Protein AF-A2DC90-F1 (afdb_monomer_lite)

pLDDT: mean 83.54, std 12.48, range [41.59, 96.94]

Sequence (278 aa):
MSKDSFPSVLSRIDDIIEELVLVHEIDDGNYRILQSMTVRLRDSDMENLKRIQTCSDLKKAVTQVMAYSTVSDQILCNFQNLNKKFEKQLKNVYSDFRNPETFKEPALEMTINALIALEVQGFGQDVRKTLDLTKIRLLQYKLITLCDELHKKAFSIATYTNNLSDEPDYSQKKFDAISAELIKYKEEVRRLQDENKLLHEQLADQKSRNDILSRTLNQVQEEKLNLEKKYGTERTEYNIRIQQLLKVASSSADQDNEIALLREQVRTLETIIDNKKV

Organism: Trichomonas vaginalis (strain ATCC PRA-98 / G3) (NCBI:txid412133)

Foldseek 3Di:
DDPADLVRLLVLLLVLLVVCVVVVLADPVLSVVLVVLSVVLPPPPDDLVNNLVSLVVSLVSLVVSLVPGCLLVVLLVLVVVVCVVPVVLCVPQDRCSPDLVPCDLVSLVVVLVSLVVCVVVVCCVSRVVSNVSSVNSNSSSSSSVSSVVSSVNSVVVNVVVVVVPPDDPPDVVVVVVVVVVVVVVVVVVVVVVVVVVVVVVVVVVVVVVVVVVVVVVVVVVVVVVVVVVVVVVVVVVVVVVVVVVVVVVVVVVVVVVVVVVVVVVVVVVVVVVVVVVD

Secondary structure (DSSP, 8-state):
-----HHHHHHHHHHHHHHHHHTTSS-HHHHHHHHHHHHHHT-TT--HHHHHHHHHHHHHHHHHHHHT--HHHHHHHHHHHHHHHSHHHHTTS---TT-TTTS-HHHHHHHHHHHHHHIIIIIHHHHHHHHHHHHHHHHHHHHHHHHHHHHHHHHHHHHHHHHHHS-----HHHHHHHHHHHHHHHHHHHHHHHHHHHHHHHHHHHHHHHHHHHHHHHHHHHHHHHHHHHHHHHHHHHHHHHHHHHHHHHHHHHHHHHHHHHHHHHHHHHHHHHHT--

Radius of gyration: 41.6 Å; chains: 1; bounding box: 114×46×115 Å

Structure (mmCIF, N/CA/C/O backbone):
data_AF-A2DC90-F1
#
_entry.id   AF-A2DC90-F1
#
loop_
_atom_site.group_PDB
_atom_site.id
_atom_site.type_symbol
_atom_site.label_atom_id
_atom_site.label_alt_id
_atom_site.label_comp_id
_atom_site.label_asym_id
_atom_site.label_entity_id
_atom_site.label_seq_id
_atom_site.pdbx_PDB_ins_code
_atom_site.Cartn_x
_atom_site.Cartn_y
_atom_site.Cartn_z
_atom_site.occupancy
_atom_site.B_iso_or_equiv
_atom_site.auth_seq_id
_atom_site.auth_comp_id
_atom_site.auth_asym_id
_atom_site.auth_atom_id
_atom_site.pdbx_PDB_model_num
ATOM 1 N N . MET A 1 1 ? 16.708 6.157 -3.556 1.00 41.59 1 MET A N 1
ATOM 2 C CA . MET A 1 1 ? 16.725 5.164 -4.655 1.00 41.59 1 MET A CA 1
ATOM 3 C C . MET A 1 1 ? 16.704 3.776 -4.033 1.00 41.59 1 MET A C 1
ATOM 5 O O . MET A 1 1 ? 17.410 3.579 -3.052 1.00 41.59 1 MET A O 1
ATOM 9 N N . SER A 1 2 ? 15.866 2.864 -4.536 1.00 49.19 2 SER A N 1
ATOM 10 C CA . SER A 1 2 ? 15.810 1.462 -4.082 1.00 49.19 2 SER A CA 1
ATOM 11 C C . SER A 1 2 ? 17.185 0.791 -4.220 1.00 49.19 2 SER A C 1
ATOM 13 O O . SER A 1 2 ? 17.848 0.963 -5.249 1.00 49.19 2 SER A O 1
ATOM 15 N N . LYS A 1 3 ? 17.601 0.057 -3.176 1.00 62.72 3 LYS A N 1
ATOM 16 C CA . LYS A 1 3 ? 18.888 -0.659 -3.082 1.00 62.72 3 LYS A CA 1
ATOM 17 C C . LYS A 1 3 ? 18.947 -1.926 -3.945 1.00 62.72 3 LYS A C 1
ATOM 19 O O . LYS A 1 3 ? 20.025 -2.497 -4.083 1.00 62.72 3 LYS A O 1
ATOM 24 N N . ASP A 1 4 ? 17.829 -2.359 -4.519 1.00 78.38 4 ASP A N 1
ATOM 25 C CA . ASP A 1 4 ? 17.751 -3.651 -5.197 1.00 78.38 4 ASP A CA 1
ATOM 26 C C . ASP A 1 4 ? 18.469 -3.618 -6.554 1.00 78.38 4 ASP A C 1
ATOM 28 O O . ASP A 1 4 ? 18.396 -2.639 -7.301 1.00 78.38 4 ASP A O 1
ATOM 32 N N . SER A 1 5 ? 19.192 -4.682 -6.899 1.00 87.75 5 SER A N 1
ATOM 33 C CA . SER A 1 5 ? 19.840 -4.814 -8.208 1.00 87.75 5 SER A CA 1
ATOM 34 C C . SER A 1 5 ? 18.812 -5.104 -9.311 1.00 87.75 5 SER A C 1
ATOM 36 O O . SER A 1 5 ? 17.708 -5.568 -9.034 1.00 87.75 5 SER A O 1
ATOM 38 N N . PHE A 1 6 ? 19.163 -4.855 -10.579 1.00 90.06 6 PHE A N 1
ATOM 39 C CA . PHE A 1 6 ? 18.280 -5.168 -11.713 1.00 90.06 6 PHE A CA 1
ATOM 40 C C . PHE A 1 6 ? 17.825 -6.647 -11.724 1.00 90.06 6 PHE A C 1
ATOM 42 O O . PHE A 1 6 ? 16.619 -6.876 -11.809 1.00 90.06 6 PHE A O 1
ATOM 49 N N . PRO A 1 7 ? 18.717 -7.646 -11.533 1.00 91.25 7 PRO A N 1
ATOM 50 C CA . PRO A 1 7 ? 18.300 -9.046 -11.429 1.00 91.25 7 PRO A CA 1
ATOM 51 C C . PRO A 1 7 ? 17.401 -9.338 -10.221 1.00 91.25 7 PRO A C 1
ATOM 53 O O . PRO A 1 7 ? 16.502 -10.164 -10.324 1.00 91.25 7 PRO A O 1
ATOM 56 N N . SER A 1 8 ? 17.609 -8.651 -9.090 1.00 92.88 8 SER A N 1
ATOM 57 C CA . SER A 1 8 ? 16.773 -8.818 -7.892 1.00 92.88 8 SER A CA 1
ATOM 58 C C . SER A 1 8 ? 15.332 -8.365 -8.142 1.00 92.88 8 SER A C 1
ATOM 60 O O . SER A 1 8 ? 14.388 -9.096 -7.851 1.00 92.88 8 SER A O 1
ATOM 62 N N . VAL A 1 9 ? 15.153 -7.190 -8.759 1.00 94.00 9 VAL A N 1
ATOM 63 C CA . VAL A 1 9 ? 13.819 -6.690 -9.137 1.00 94.00 9 VAL A CA 1
ATOM 64 C C . VAL A 1 9 ? 13.140 -7.642 -10.120 1.00 94.00 9 VAL A C 1
ATOM 66 O O . VAL A 1 9 ? 11.956 -7.927 -9.968 1.00 94.00 9 VAL A O 1
ATOM 69 N N . LEU A 1 10 ? 13.887 -8.166 -11.095 1.00 94.56 10 LEU A N 1
ATOM 70 C CA . LEU A 1 10 ? 13.364 -9.118 -12.073 1.00 94.56 10 LEU A CA 1
ATOM 71 C C . LEU A 1 10 ? 12.928 -10.443 -11.428 1.00 94.56 10 LEU A C 1
ATOM 73 O O . LEU A 1 10 ? 11.853 -10.934 -11.745 1.00 94.56 10 LEU A O 1
ATOM 77 N N . SER A 1 11 ? 13.700 -10.973 -10.474 1.00 95.31 11 SER A N 1
ATOM 78 C CA . SER A 1 11 ? 13.314 -12.181 -9.729 1.00 95.31 11 SER A CA 1
ATOM 79 C C . SER A 1 11 ? 12.001 -11.985 -8.975 1.00 95.31 11 SER A C 1
ATOM 81 O O . SER A 1 11 ? 11.120 -12.828 -9.050 1.00 95.31 11 SER A O 1
ATOM 83 N N . ARG A 1 12 ? 11.830 -10.838 -8.308 1.00 96.44 12 ARG A N 1
ATOM 84 C CA . ARG A 1 12 ? 10.589 -10.524 -7.584 1.00 96.44 12 ARG A CA 1
ATOM 85 C C . ARG A 1 12 ? 9.383 -10.392 -8.517 1.00 96.44 12 ARG A C 1
ATOM 87 O O . ARG A 1 12 ? 8.261 -10.665 -8.106 1.00 96.44 12 ARG A O 1
ATOM 94 N N . ILE A 1 13 ? 9.602 -9.929 -9.749 1.00 96.81 13 ILE A N 1
ATOM 95 C CA . ILE A 1 13 ? 8.565 -9.900 -10.787 1.00 96.81 13 ILE A CA 1
ATOM 96 C C . ILE A 1 13 ? 8.155 -11.328 -11.150 1.00 96.81 13 ILE A C 1
ATOM 98 O O . ILE A 1 13 ? 6.959 -11.604 -11.190 1.00 96.81 13 ILE A O 1
ATOM 102 N N . ASP A 1 14 ? 9.123 -12.221 -11.370 1.00 96.12 14 ASP A N 1
ATOM 103 C CA . ASP A 1 14 ? 8.851 -13.629 -11.677 1.00 96.12 14 ASP A CA 1
ATOM 104 C C . ASP A 1 14 ? 8.071 -14.309 -10.539 1.00 96.12 14 ASP A C 1
ATOM 106 O O . ASP A 1 14 ? 7.029 -14.906 -10.805 1.00 96.12 14 ASP A O 1
ATOM 110 N N . ASP A 1 15 ? 8.490 -14.115 -9.283 1.00 96.94 15 ASP A N 1
ATOM 111 C CA . ASP A 1 15 ? 7.815 -14.677 -8.103 1.00 96.94 15 ASP A CA 1
ATOM 112 C C . ASP A 1 15 ? 6.336 -14.247 -8.028 1.00 96.94 15 ASP A C 1
ATOM 114 O O . ASP A 1 15 ? 5.444 -15.061 -7.793 1.00 96.94 15 ASP A O 1
ATOM 118 N N . ILE A 1 16 ? 6.049 -12.961 -8.269 1.00 96.50 16 ILE A N 1
ATOM 119 C CA . ILE A 1 16 ? 4.673 -12.440 -8.225 1.00 96.50 16 ILE A CA 1
ATOM 120 C C . ILE A 1 16 ? 3.844 -12.947 -9.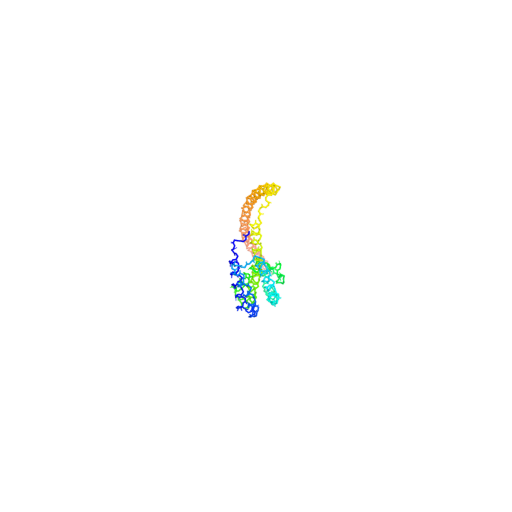409 1.00 96.50 16 ILE A C 1
ATOM 122 O O . ILE A 1 16 ? 2.652 -13.214 -9.251 1.00 96.50 16 ILE A O 1
ATOM 126 N N . ILE A 1 17 ? 4.440 -13.073 -10.598 1.00 96.31 17 ILE A N 1
ATOM 127 C CA . ILE A 1 17 ? 3.754 -13.652 -11.759 1.00 96.31 17 ILE A CA 1
ATOM 128 C C . ILE A 1 17 ? 3.347 -15.096 -11.449 1.00 96.31 17 ILE A C 1
ATOM 130 O O . ILE A 1 17 ? 2.203 -15.463 -11.708 1.00 96.31 17 ILE A O 1
ATOM 134 N N . GLU A 1 18 ? 4.247 -15.897 -10.877 1.00 95.44 18 GLU A N 1
ATOM 135 C CA . GLU A 1 18 ? 3.951 -17.276 -10.477 1.00 95.44 18 GLU A CA 1
ATOM 136 C C . GLU A 1 18 ? 2.838 -17.337 -9.425 1.00 95.44 18 GLU A C 1
ATOM 138 O O . GLU A 1 18 ? 1.898 -18.120 -9.565 1.00 95.44 18 GLU A O 1
ATOM 143 N N . GLU A 1 19 ? 2.878 -16.461 -8.419 1.00 95.88 19 GLU A N 1
ATOM 144 C CA . GLU A 1 19 ? 1.830 -16.387 -7.399 1.00 95.88 19 GLU A CA 1
ATOM 145 C C . GLU A 1 19 ? 0.460 -16.038 -8.005 1.00 95.88 19 GLU A C 1
ATOM 147 O O . GLU A 1 19 ? -0.547 -16.660 -7.665 1.00 95.88 19 GLU A O 1
ATOM 152 N N . LEU A 1 20 ? 0.413 -15.103 -8.959 1.00 94.06 20 LEU A N 1
ATOM 153 C CA . LEU A 1 20 ? -0.817 -14.715 -9.657 1.00 94.06 20 LEU A CA 1
ATOM 154 C C . LEU A 1 20 ? -1.374 -15.819 -10.574 1.00 94.06 20 LEU A C 1
ATOM 156 O O . LEU A 1 20 ? -2.590 -15.903 -10.755 1.00 94.06 20 LEU A O 1
ATOM 160 N N . VAL A 1 21 ? -0.522 -16.693 -11.117 1.00 94.38 21 VAL A N 1
ATOM 161 C CA . VAL A 1 21 ? -0.962 -17.899 -11.843 1.00 94.38 21 VAL A CA 1
ATOM 162 C C . VAL A 1 21 ? -1.598 -18.907 -10.887 1.00 94.38 21 VAL A C 1
ATOM 164 O O . VAL A 1 21 ? -2.658 -19.456 -11.191 1.00 94.38 21 VAL A O 1
ATOM 167 N N . LEU A 1 22 ? -0.999 -19.121 -9.710 1.00 93.56 22 LEU A N 1
ATOM 168 C CA . LEU A 1 22 ? -1.518 -20.058 -8.704 1.00 93.56 22 LEU A CA 1
ATOM 169 C C . LEU A 1 22 ? -2.913 -19.674 -8.199 1.00 93.56 22 LEU A C 1
ATOM 171 O O . LEU A 1 22 ? -3.709 -20.554 -7.876 1.00 93.56 22 LEU A O 1
ATOM 175 N N . VAL A 1 23 ? -3.225 -18.377 -8.152 1.00 92.62 23 VAL A N 1
ATOM 176 C CA . VAL A 1 23 ? -4.561 -17.874 -7.788 1.00 92.62 23 VAL A CA 1
ATOM 177 C C . VAL A 1 23 ? -5.491 -17.664 -8.990 1.00 92.62 23 VAL A C 1
ATOM 179 O O . VAL A 1 23 ? -6.564 -17.090 -8.829 1.00 92.62 23 VAL A O 1
ATOM 182 N N . HIS A 1 24 ? -5.108 -18.143 -10.180 1.00 89.94 24 HIS A N 1
ATOM 183 C CA . HIS A 1 24 ? -5.885 -18.065 -11.425 1.00 89.94 24 HIS A CA 1
ATOM 184 C C . HIS A 1 24 ? -6.218 -16.642 -11.907 1.00 89.94 24 HIS A C 1
ATOM 186 O O . HIS A 1 24 ? -7.200 -16.438 -12.619 1.00 89.94 24 HIS A O 1
ATOM 192 N N . GLU A 1 25 ? -5.389 -15.658 -11.561 1.00 91.94 25 GLU A N 1
ATOM 193 C CA . GLU A 1 25 ? -5.532 -14.278 -12.047 1.00 91.94 25 GLU A CA 1
ATOM 194 C C . GLU A 1 25 ? -4.779 -14.021 -13.351 1.00 91.94 25 GLU A C 1
ATOM 196 O O . GLU A 1 25 ? -5.056 -13.052 -14.056 1.00 91.94 25 GLU A O 1
ATOM 201 N N . ILE A 1 26 ? -3.824 -14.888 -13.680 1.00 91.81 26 ILE A N 1
ATOM 202 C CA . ILE A 1 26 ? -3.117 -14.891 -14.956 1.00 91.81 26 ILE A CA 1
ATOM 203 C C . ILE A 1 26 ? -3.360 -16.249 -15.610 1.00 91.81 26 ILE A C 1
ATOM 205 O O . ILE A 1 26 ? -3.056 -17.287 -15.025 1.00 91.81 26 ILE A O 1
ATOM 209 N N . ASP A 1 27 ? -3.906 -16.238 -16.825 1.00 92.44 27 ASP A N 1
ATOM 210 C CA . ASP A 1 27 ? -4.037 -17.449 -17.634 1.00 92.44 27 ASP A CA 1
ATOM 211 C C . ASP A 1 27 ? -2.693 -17.890 -18.241 1.00 92.44 27 ASP A C 1
ATOM 213 O O . ASP A 1 27 ? -1.743 -17.113 -18.359 1.00 92.44 27 ASP A O 1
ATOM 217 N N . ASP A 1 28 ? -2.629 -19.145 -18.688 1.00 92.62 28 ASP A N 1
ATOM 218 C CA . ASP A 1 28 ? -1.424 -19.741 -19.274 1.00 92.62 28 ASP A CA 1
ATOM 219 C C . ASP A 1 28 ? -0.867 -18.962 -20.477 1.00 92.62 28 ASP A C 1
ATOM 221 O O . ASP A 1 28 ? 0.344 -18.961 -20.715 1.00 92.62 28 ASP A O 1
ATOM 225 N N . GLY A 1 29 ? -1.732 -18.322 -21.268 1.00 92.44 29 GLY A N 1
ATOM 226 C CA . GLY A 1 29 ? -1.324 -17.549 -22.437 1.00 92.44 29 GLY A CA 1
ATOM 227 C C . GLY A 1 29 ? -0.576 -16.285 -22.026 1.00 92.44 29 GLY A C 1
ATOM 228 O O . GLY A 1 29 ? 0.549 -16.047 -22.472 1.00 92.44 29 GLY A O 1
ATOM 229 N N . ASN A 1 30 ? -1.175 -15.519 -21.119 1.00 93.75 30 ASN A N 1
ATOM 230 C CA . ASN A 1 30 ? -0.592 -14.319 -20.537 1.00 93.75 30 ASN A CA 1
ATOM 231 C C . ASN A 1 30 ? 0.676 -14.642 -19.737 1.00 93.75 30 ASN A C 1
ATOM 233 O O . ASN A 1 30 ? 1.684 -13.953 -19.894 1.00 93.75 30 ASN A O 1
ATOM 237 N N . TYR A 1 31 ? 0.685 -15.738 -18.973 1.00 95.38 31 TYR A N 1
ATOM 238 C CA . TYR A 1 31 ? 1.872 -16.210 -18.261 1.00 95.38 31 TYR A CA 1
ATOM 239 C C . TYR A 1 31 ? 3.055 -16.445 -19.207 1.00 95.38 31 TYR A C 1
ATOM 241 O O . TYR A 1 31 ? 4.140 -15.911 -18.981 1.00 95.38 31 TYR A O 1
ATOM 249 N N . ARG A 1 32 ? 2.848 -17.178 -20.312 1.00 94.19 32 ARG A N 1
ATOM 250 C CA . ARG A 1 32 ? 3.908 -17.453 -21.302 1.00 94.19 32 ARG A CA 1
ATOM 251 C C . ARG A 1 32 ? 4.470 -16.180 -21.927 1.00 94.19 32 ARG A C 1
ATOM 253 O O . ARG A 1 32 ? 5.678 -16.096 -22.153 1.00 94.19 32 ARG A O 1
ATOM 260 N N . ILE A 1 33 ? 3.615 -15.196 -22.210 1.00 94.56 33 ILE A N 1
ATOM 261 C CA . ILE A 1 33 ? 4.038 -13.905 -22.769 1.00 94.56 33 ILE A CA 1
ATOM 262 C C . ILE A 1 33 ? 4.924 -13.159 -21.766 1.00 94.56 33 ILE A C 1
ATOM 264 O O . ILE A 1 33 ? 6.019 -12.722 -22.131 1.00 94.56 33 ILE A O 1
ATOM 268 N N . LEU A 1 34 ? 4.478 -13.049 -20.512 1.00 95.69 34 LEU A N 1
ATOM 269 C CA . LEU A 1 34 ? 5.218 -12.354 -19.460 1.00 95.69 34 LEU A CA 1
ATOM 270 C C . LEU A 1 34 ? 6.552 -13.052 -19.160 1.00 95.69 34 LEU A C 1
ATOM 272 O O . LEU A 1 34 ? 7.591 -12.395 -19.176 1.00 95.69 34 LEU A O 1
ATOM 276 N N . GLN A 1 35 ? 6.554 -14.380 -19.022 1.00 94.94 35 GL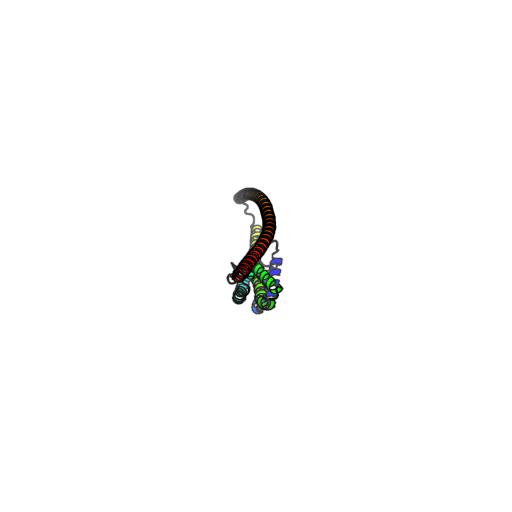N A N 1
ATOM 277 C CA . GLN A 1 35 ? 7.772 -15.179 -18.836 1.00 94.94 35 GLN A CA 1
ATOM 278 C C . GLN A 1 35 ? 8.757 -15.039 -19.999 1.00 94.94 35 GLN A C 1
ATOM 280 O O . GLN A 1 35 ? 9.956 -14.871 -19.803 1.00 94.94 35 GLN A O 1
ATOM 285 N N . SER A 1 36 ? 8.278 -15.035 -21.246 1.00 94.25 36 SER A N 1
ATOM 286 C CA . SER A 1 36 ? 9.153 -14.808 -22.403 1.00 94.25 36 SER A CA 1
ATOM 287 C C . SER A 1 36 ? 9.842 -13.438 -22.351 1.00 94.25 36 SER A C 1
ATOM 289 O O . SER A 1 36 ? 10.978 -13.285 -22.810 1.00 94.25 36 SER A O 1
ATOM 291 N N . MET A 1 37 ? 9.172 -12.414 -21.819 1.00 95.31 37 MET A N 1
ATOM 292 C CA . MET A 1 37 ? 9.769 -11.091 -21.624 1.00 95.31 37 MET A CA 1
ATOM 293 C C . MET A 1 37 ? 10.775 -11.087 -20.468 1.00 95.31 37 MET A C 1
ATOM 295 O O . MET A 1 37 ? 11.868 -10.548 -20.641 1.00 95.31 37 MET A O 1
ATOM 299 N N . THR A 1 38 ? 10.462 -11.709 -19.328 1.00 95.44 38 THR A N 1
ATOM 300 C CA . THR A 1 38 ? 11.379 -11.746 -18.178 1.00 95.44 38 THR A CA 1
ATOM 301 C C . THR A 1 38 ? 12.625 -12.581 -18.464 1.00 95.44 38 THR A C 1
ATOM 303 O O . THR A 1 38 ? 13.731 -12.126 -18.178 1.00 95.44 38 THR A O 1
ATOM 306 N N . VAL A 1 39 ? 12.496 -13.721 -19.151 1.00 93.69 39 VAL A N 1
ATOM 307 C CA . VAL A 1 39 ? 13.635 -14.531 -19.621 1.00 93.69 39 VAL A CA 1
ATOM 308 C C . VAL A 1 39 ? 14.545 -13.730 -20.549 1.00 93.69 39 VAL A C 1
ATOM 310 O O . VAL A 1 39 ? 15.760 -13.737 -20.368 1.00 93.69 39 VAL A O 1
ATOM 313 N N . ARG A 1 40 ? 13.980 -12.983 -21.507 1.00 92.38 40 ARG A N 1
ATOM 314 C CA . ARG A 1 40 ? 14.766 -12.105 -22.388 1.00 92.38 40 ARG A CA 1
ATOM 315 C C . ARG A 1 40 ? 15.540 -11.050 -21.599 1.00 92.38 40 ARG A C 1
ATOM 317 O O . ARG A 1 40 ? 16.694 -10.792 -21.906 1.00 92.38 40 ARG A O 1
ATOM 324 N N . LEU A 1 41 ? 14.944 -10.473 -20.558 1.00 93.69 41 LEU A N 1
ATOM 325 C CA . LEU A 1 41 ? 15.602 -9.469 -19.711 1.00 93.69 41 LEU A CA 1
ATOM 326 C C . LEU A 1 41 ? 16.738 -10.028 -18.838 1.00 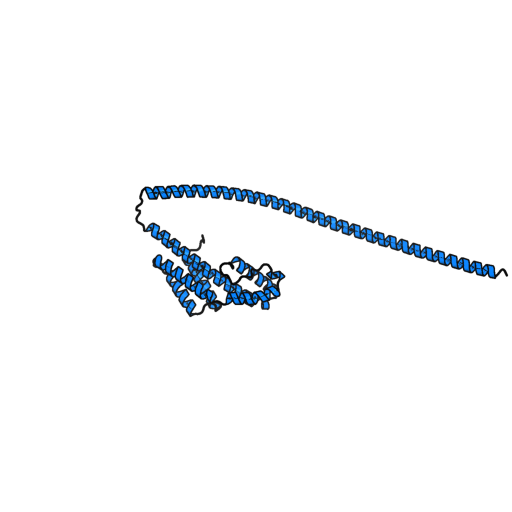93.69 41 LEU A C 1
ATOM 328 O O . LEU A 1 41 ? 17.521 -9.238 -18.305 1.00 93.69 41 LEU A O 1
ATOM 332 N N . ARG A 1 42 ? 16.846 -11.356 -18.690 1.00 92.06 42 ARG A N 1
ATOM 333 C CA . ARG A 1 42 ? 17.971 -12.015 -18.004 1.00 92.06 42 ARG A CA 1
ATOM 334 C C . ARG A 1 42 ? 19.215 -12.143 -18.880 1.00 92.06 42 ARG A C 1
ATOM 336 O O . ARG A 1 42 ? 20.283 -12.421 -18.343 1.00 92.06 42 ARG A O 1
ATOM 343 N N . ASP A 1 43 ? 19.089 -11.939 -20.189 1.00 89.38 43 ASP A N 1
ATOM 344 C CA . ASP A 1 43 ? 20.222 -11.963 -21.107 1.00 89.38 43 ASP A CA 1
ATOM 345 C C . ASP A 1 43 ? 21.203 -10.827 -20.770 1.00 89.38 43 ASP A C 1
ATOM 347 O O . ASP A 1 43 ? 20.882 -9.635 -20.870 1.00 89.38 43 ASP A O 1
ATOM 351 N N . SER A 1 44 ? 22.406 -11.202 -20.326 1.00 77.50 44 SER A N 1
ATOM 352 C CA . SER A 1 44 ? 23.459 -10.256 -19.960 1.00 77.50 44 SER A CA 1
ATOM 353 C C . SER A 1 44 ? 23.932 -9.437 -21.153 1.00 77.50 44 SER A C 1
ATOM 355 O O . SER A 1 44 ? 24.274 -8.267 -20.969 1.00 77.50 44 SER A O 1
ATOM 357 N N . ASP A 1 45 ? 23.871 -10.015 -22.352 1.00 82.56 45 ASP A N 1
ATOM 358 C CA . ASP A 1 45 ? 24.456 -9.469 -23.577 1.00 82.56 45 ASP A CA 1
ATOM 359 C C . ASP A 1 45 ? 23.453 -8.596 -24.346 1.00 82.56 45 ASP A C 1
ATOM 361 O O . ASP A 1 45 ? 23.763 -8.010 -25.386 1.00 82.56 45 ASP A O 1
ATOM 365 N N . MET A 1 46 ? 22.238 -8.450 -23.811 1.00 85.19 46 MET A N 1
ATOM 366 C CA . MET A 1 46 ? 21.212 -7.599 -24.38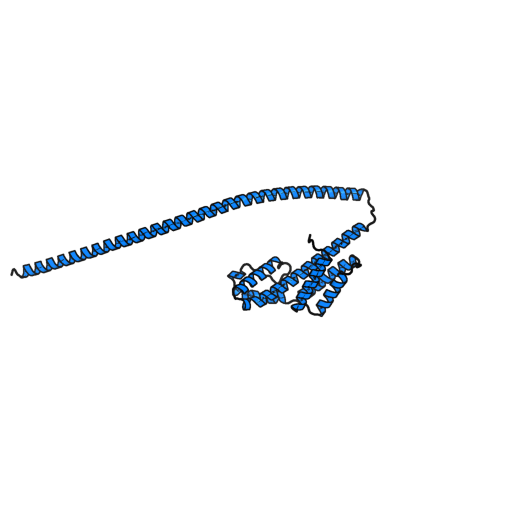9 1.00 85.19 46 MET A CA 1
ATOM 367 C C . MET A 1 46 ? 21.637 -6.127 -24.386 1.00 85.19 46 MET A C 1
ATOM 369 O O . MET A 1 46 ? 21.803 -5.513 -23.324 1.00 85.19 46 MET A O 1
ATOM 373 N N . GLU A 1 47 ? 21.693 -5.547 -25.591 1.00 85.31 47 GLU A N 1
ATOM 374 C CA . GLU A 1 47 ? 21.897 -4.115 -25.828 1.00 85.31 47 GLU A CA 1
ATOM 375 C C . GLU A 1 47 ? 20.949 -3.250 -24.986 1.00 85.31 47 GLU A C 1
ATOM 377 O O . GLU A 1 47 ? 19.752 -3.525 -24.866 1.00 85.31 47 GLU A O 1
ATOM 382 N N . ASN A 1 48 ? 21.459 -2.132 -24.469 1.00 84.94 48 ASN A N 1
ATOM 383 C CA . ASN A 1 48 ? 20.718 -1.259 -23.557 1.00 84.94 48 ASN A CA 1
ATOM 384 C C . ASN A 1 48 ? 19.396 -0.728 -24.134 1.00 84.94 48 ASN A C 1
ATOM 386 O O . ASN A 1 48 ? 18.393 -0.696 -23.421 1.00 84.94 48 ASN A O 1
ATOM 390 N N . LEU A 1 49 ? 19.357 -0.364 -25.422 1.00 81.88 49 LEU A N 1
ATOM 391 C CA . LEU A 1 49 ? 18.120 0.081 -26.080 1.00 81.88 49 LEU A CA 1
ATOM 392 C C . LEU A 1 49 ? 17.079 -1.044 -26.154 1.00 81.88 49 LEU A C 1
ATOM 394 O O . LEU A 1 49 ? 15.913 -0.826 -25.826 1.00 81.88 49 LEU A O 1
ATOM 398 N N . LYS A 1 50 ? 17.503 -2.264 -26.511 1.00 86.94 50 LYS A N 1
ATOM 399 C CA . LYS A 1 50 ? 16.632 -3.451 -26.522 1.00 86.94 50 LYS A CA 1
ATOM 400 C C . LYS A 1 50 ? 16.147 -3.799 -25.114 1.00 86.94 50 LYS A C 1
ATOM 402 O O . LYS A 1 50 ? 14.985 -4.169 -24.949 1.00 86.94 50 LYS A O 1
ATOM 407 N N . ARG A 1 51 ? 16.990 -3.615 -24.094 1.00 90.94 51 ARG A N 1
ATOM 408 C CA . ARG A 1 51 ? 16.639 -3.819 -22.681 1.00 90.94 51 ARG A CA 1
ATOM 409 C C . ARG A 1 51 ? 15.575 -2.839 -22.207 1.00 90.94 51 ARG A C 1
ATOM 411 O O . ARG A 1 51 ? 14.570 -3.265 -21.646 1.00 90.94 51 ARG A O 1
ATOM 418 N N . ILE A 1 52 ? 15.753 -1.544 -22.475 1.00 89.75 52 ILE A N 1
ATOM 419 C CA . ILE A 1 52 ? 14.753 -0.513 -22.157 1.00 89.75 52 ILE A CA 1
ATOM 420 C C . ILE A 1 52 ? 13.423 -0.830 -22.841 1.00 89.75 52 ILE A C 1
ATOM 422 O O . ILE A 1 52 ? 12.381 -0.824 -22.185 1.00 89.75 52 ILE A O 1
ATOM 426 N N . GLN A 1 53 ? 13.466 -1.148 -24.137 1.00 90.69 53 GLN A N 1
ATOM 427 C CA . GLN A 1 53 ? 12.273 -1.485 -24.905 1.00 90.69 53 GLN A CA 1
ATOM 428 C C . GLN A 1 53 ? 11.559 -2.709 -24.317 1.00 90.69 53 GLN A C 1
ATOM 430 O O . GLN A 1 53 ? 10.360 -2.649 -24.061 1.00 90.69 53 GLN A O 1
ATOM 435 N N . THR A 1 54 ? 12.297 -3.775 -23.999 1.00 93.88 54 THR A N 1
ATOM 436 C CA . THR A 1 54 ? 11.727 -4.998 -23.414 1.00 93.88 54 THR A CA 1
ATOM 437 C C . THR A 1 54 ? 11.132 -4.742 -22.023 1.00 93.88 54 THR A C 1
ATOM 439 O O . THR A 1 54 ? 10.057 -5.253 -21.723 1.00 93.88 54 THR A O 1
ATOM 442 N N . CYS A 1 55 ? 11.751 -3.895 -21.189 1.00 94.25 55 CYS A N 1
ATOM 443 C CA . CYS A 1 55 ? 11.158 -3.461 -19.916 1.00 94.25 55 CYS A CA 1
ATOM 444 C C . CYS A 1 55 ? 9.863 -2.656 -20.120 1.00 94.25 55 CYS A C 1
ATOM 446 O O . CYS A 1 55 ? 8.907 -2.820 -19.362 1.00 94.25 55 CYS A O 1
ATOM 448 N N . SER A 1 56 ? 9.826 -1.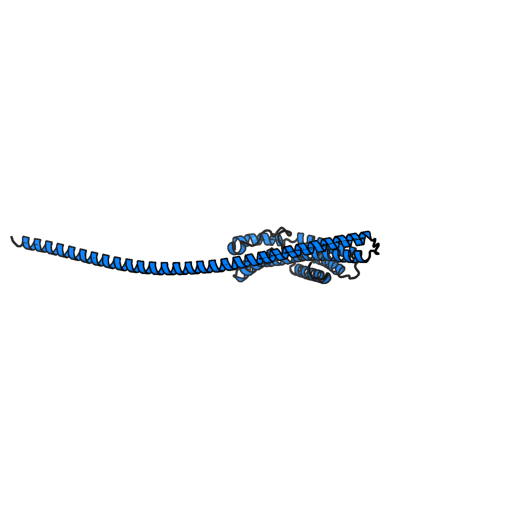781 -21.129 1.00 93.69 56 SER A N 1
ATOM 449 C CA . SER A 1 56 ? 8.637 -0.991 -21.477 1.00 93.69 56 SER A CA 1
ATOM 450 C C . SER A 1 56 ? 7.490 -1.885 -21.951 1.00 93.69 56 SER A C 1
ATOM 452 O O . SER A 1 56 ? 6.349 -1.718 -21.517 1.00 93.69 56 SER A O 1
ATOM 454 N N . ASP A 1 57 ? 7.795 -2.874 -22.789 1.00 94.19 57 ASP A N 1
ATOM 455 C CA . ASP A 1 57 ? 6.814 -3.829 -23.298 1.00 94.19 57 ASP A CA 1
ATOM 456 C C . ASP A 1 57 ? 6.307 -4.763 -22.195 1.00 94.19 57 ASP A C 1
ATOM 458 O O . ASP A 1 57 ? 5.098 -4.974 -22.101 1.00 94.19 57 ASP A O 1
ATOM 462 N N . LEU A 1 58 ? 7.185 -5.223 -21.294 1.00 96.62 58 LEU A N 1
ATOM 463 C CA . LEU A 1 58 ? 6.789 -5.969 -20.095 1.00 96.62 58 LEU A CA 1
ATOM 464 C C . LEU A 1 58 ? 5.826 -5.157 -19.229 1.00 96.62 58 LEU A C 1
ATOM 466 O O . LEU A 1 58 ? 4.766 -5.655 -18.856 1.00 96.62 58 LEU A O 1
ATOM 470 N N . LYS A 1 59 ? 6.151 -3.888 -18.954 1.00 94.38 59 LYS A N 1
ATOM 471 C CA . LYS A 1 59 ? 5.268 -2.995 -18.197 1.00 94.38 59 LYS A CA 1
ATOM 472 C C . LYS A 1 59 ? 3.894 -2.877 -18.863 1.00 94.38 59 LYS A C 1
ATOM 474 O O . LYS A 1 59 ? 2.880 -2.990 -18.182 1.00 94.38 59 LYS A O 1
ATOM 479 N N . LYS A 1 60 ? 3.840 -2.651 -20.180 1.00 93.50 60 LYS A N 1
ATOM 480 C CA . LYS A 1 60 ? 2.569 -2.537 -20.919 1.00 93.50 60 LYS A CA 1
ATOM 481 C C . LYS A 1 60 ? 1.763 -3.832 -20.867 1.00 93.50 60 LYS A C 1
ATOM 483 O O . LYS A 1 60 ? 0.563 -3.769 -20.615 1.00 93.50 60 LYS A O 1
ATOM 488 N N . ALA A 1 61 ? 2.418 -4.974 -21.072 1.00 94.19 61 ALA A N 1
ATOM 489 C CA . ALA A 1 61 ? 1.784 -6.284 -21.012 1.00 94.19 61 ALA A CA 1
ATOM 490 C C . ALA A 1 61 ? 1.186 -6.540 -19.624 1.00 94.19 61 ALA A C 1
ATOM 492 O O . ALA A 1 61 ? 0.005 -6.854 -19.523 1.00 94.19 61 ALA A O 1
ATOM 493 N N . VAL A 1 62 ? 1.951 -6.301 -18.552 1.00 94.31 62 VAL A N 1
ATOM 494 C CA . VAL A 1 62 ? 1.454 -6.391 -17.171 1.00 94.31 62 VAL A CA 1
ATOM 495 C C . VAL A 1 62 ? 0.248 -5.480 -16.965 1.00 94.31 62 VAL A C 1
ATOM 497 O O . VAL A 1 62 ? -0.795 -5.952 -16.525 1.00 94.31 62 VAL A O 1
ATOM 500 N N . THR A 1 63 ? 0.340 -4.195 -17.319 1.00 89.75 63 THR A N 1
ATOM 501 C CA . THR A 1 63 ? -0.782 -3.258 -17.157 1.00 89.75 63 THR A CA 1
ATOM 502 C C . THR A 1 63 ? -2.033 -3.736 -17.892 1.00 89.75 63 THR A C 1
ATOM 504 O O . THR A 1 63 ? -3.131 -3.633 -17.352 1.00 89.75 63 THR A O 1
ATOM 507 N N . GLN A 1 64 ? -1.880 -4.285 -19.097 1.00 89.94 64 GLN A N 1
ATOM 508 C CA . GLN A 1 64 ? -2.993 -4.813 -19.876 1.00 89.94 64 GLN A CA 1
ATOM 509 C C . GLN A 1 64 ? -3.616 -6.052 -19.222 1.00 89.94 64 GLN A C 1
ATOM 511 O O . GLN A 1 64 ? -4.833 -6.093 -19.071 1.00 89.94 64 GLN A O 1
ATOM 516 N N . VAL A 1 65 ? -2.809 -7.029 -18.791 1.00 89.94 65 VAL A N 1
ATOM 517 C CA . VAL A 1 65 ? -3.303 -8.232 -18.095 1.00 89.94 65 VAL A CA 1
ATOM 518 C C . VAL A 1 65 ? -4.053 -7.835 -16.820 1.00 89.94 65 VAL A C 1
ATOM 520 O O . VAL A 1 65 ? -5.168 -8.291 -16.587 1.00 89.94 65 VAL A O 1
ATOM 523 N N . MET A 1 66 ? -3.496 -6.907 -16.036 1.00 88.19 66 MET A N 1
ATOM 524 C CA . MET A 1 66 ? -4.128 -6.427 -14.804 1.00 88.19 66 MET A CA 1
ATOM 525 C C . MET A 1 66 ? -5.412 -5.622 -15.061 1.00 88.19 66 MET A C 1
ATOM 527 O O . MET A 1 66 ? -6.310 -5.637 -14.222 1.00 88.19 66 MET A O 1
ATOM 531 N N . ALA A 1 67 ? -5.531 -4.932 -16.201 1.00 83.62 67 ALA A N 1
ATOM 532 C CA . ALA A 1 67 ? -6.727 -4.162 -16.553 1.00 83.62 67 ALA A CA 1
ATOM 533 C C . ALA A 1 67 ? -7.960 -5.041 -16.823 1.00 83.62 67 ALA A C 1
ATOM 535 O O . ALA A 1 67 ? -9.083 -4.566 -16.664 1.00 83.62 67 ALA A O 1
ATOM 536 N N . TYR A 1 68 ? -7.766 -6.309 -17.201 1.00 84.81 68 TYR A N 1
ATOM 537 C CA . TYR A 1 68 ? -8.859 -7.270 -17.386 1.00 84.81 68 TYR A CA 1
ATOM 538 C C . TYR A 1 68 ? -9.256 -8.007 -16.099 1.00 84.81 68 TYR A C 1
ATOM 540 O O . TYR A 1 68 ? -10.249 -8.736 -16.100 1.00 84.81 68 TYR A O 1
ATOM 548 N N . SER A 1 69 ? -8.523 -7.825 -14.995 1.00 86.75 69 SER A N 1
ATOM 549 C CA . SER A 1 69 ? -8.871 -8.459 -13.724 1.00 86.75 69 SER A CA 1
ATOM 550 C C . SER A 1 69 ? -10.137 -7.840 -13.127 1.00 86.75 69 SER A C 1
ATOM 552 O O . SER A 1 69 ? -10.275 -6.622 -13.004 1.00 86.75 69 SER A O 1
ATOM 554 N N . THR A 1 70 ? -11.054 -8.700 -12.683 1.00 87.44 70 THR A N 1
ATOM 555 C CA . THR A 1 70 ? -12.296 -8.290 -12.006 1.00 87.44 70 THR A CA 1
ATOM 556 C C . THR A 1 70 ? -12.123 -8.124 -10.493 1.00 87.44 70 THR A C 1
ATOM 558 O O . THR A 1 70 ? -13.075 -7.750 -9.805 1.00 87.44 70 THR A O 1
ATOM 561 N N . VAL A 1 71 ? -10.924 -8.377 -9.951 1.00 89.00 71 VAL A N 1
ATOM 562 C CA . VAL A 1 71 ? -10.634 -8.373 -8.505 1.00 89.00 71 VAL A CA 1
ATOM 563 C C . VAL A 1 71 ? -11.081 -7.077 -7.839 1.00 89.00 71 VAL A C 1
ATOM 565 O O . VAL A 1 71 ? -11.793 -7.123 -6.839 1.00 89.00 71 VAL A O 1
ATOM 568 N N . SER A 1 72 ? -10.736 -5.921 -8.408 1.00 85.38 72 SER A N 1
ATOM 569 C CA . SER A 1 72 ? -11.100 -4.611 -7.849 1.00 85.38 72 SER A CA 1
ATOM 570 C C . SER A 1 72 ? -12.618 -4.429 -7.717 1.00 85.38 72 SER A C 1
ATOM 572 O O . SER A 1 72 ? -13.101 -3.931 -6.698 1.00 85.38 72 SER A O 1
ATOM 574 N N . ASP A 1 73 ? -13.384 -4.874 -8.716 1.00 85.25 73 ASP A N 1
ATOM 575 C CA . ASP A 1 73 ? -14.847 -4.803 -8.699 1.00 85.25 73 ASP A CA 1
ATOM 576 C C . ASP A 1 73 ? -15.460 -5.791 -7.703 1.00 85.25 73 ASP A C 1
ATOM 578 O O . ASP A 1 73 ? -16.403 -5.449 -6.982 1.00 85.25 73 ASP A O 1
ATOM 582 N N . GLN A 1 74 ? -14.898 -6.998 -7.607 1.00 88.81 74 GLN A N 1
ATOM 583 C CA . GLN A 1 74 ? -15.324 -7.992 -6.625 1.00 88.81 74 GLN A CA 1
ATOM 584 C C . GLN A 1 74 ? -15.053 -7.525 -5.190 1.00 88.81 74 GLN A C 1
ATOM 586 O O . GLN A 1 74 ? -15.909 -7.708 -4.320 1.00 88.81 74 GLN A O 1
ATOM 591 N N . ILE A 1 75 ? -13.902 -6.888 -4.937 1.00 87.62 75 ILE A N 1
ATOM 592 C CA . ILE A 1 75 ? -13.591 -6.285 -3.636 1.00 87.62 75 ILE A CA 1
ATOM 593 C C . ILE A 1 75 ? -14.630 -5.221 -3.310 1.00 87.62 75 ILE A C 1
ATOM 595 O O . ILE A 1 75 ? -15.231 -5.300 -2.247 1.00 87.62 75 ILE A O 1
ATOM 599 N N . LEU A 1 76 ? -14.902 -4.276 -4.216 1.00 84.88 76 LEU A N 1
ATOM 600 C CA . LEU A 1 76 ? -15.891 -3.217 -3.979 1.00 84.88 76 LEU A CA 1
ATOM 601 C C . LEU A 1 76 ? -17.260 -3.768 -3.600 1.00 84.88 76 LEU A C 1
ATOM 603 O O . LEU A 1 76 ? -17.853 -3.321 -2.618 1.00 84.88 76 LEU A O 1
ATOM 607 N N . CYS A 1 77 ? -17.748 -4.749 -4.357 1.00 85.50 77 CYS A N 1
ATOM 608 C CA . CYS A 1 77 ? -19.050 -5.352 -4.109 1.00 85.50 77 CYS A CA 1
ATOM 609 C C . CYS A 1 77 ? -19.111 -6.014 -2.722 1.00 85.50 77 CYS A C 1
ATOM 611 O O . CYS A 1 77 ? -20.036 -5.764 -1.945 1.00 85.50 77 CYS A O 1
ATOM 613 N N . ASN A 1 78 ? -18.093 -6.803 -2.364 1.00 86.44 78 ASN A N 1
ATOM 614 C CA . ASN A 1 78 ? -18.061 -7.492 -1.073 1.00 86.44 78 ASN A CA 1
ATOM 615 C C . ASN A 1 78 ? -17.814 -6.518 0.092 1.00 86.44 78 ASN A C 1
ATOM 617 O O . ASN A 1 78 ? -18.418 -6.644 1.159 1.00 86.44 78 ASN A O 1
ATOM 621 N N . PHE A 1 79 ? -16.959 -5.516 -0.114 1.00 85.81 79 PHE A N 1
ATOM 622 C CA . PHE A 1 79 ? -16.582 -4.542 0.903 1.00 85.81 79 PHE A CA 1
ATOM 623 C C . PHE A 1 79 ? -17.742 -3.606 1.256 1.00 85.81 79 PHE A C 1
ATOM 625 O O . PHE A 1 79 ? -17.907 -3.262 2.421 1.00 85.81 79 PHE A O 1
ATOM 632 N N . GLN A 1 80 ? -18.611 -3.256 0.300 1.00 83.06 80 GLN A N 1
ATOM 633 C CA . GLN A 1 80 ? -19.843 -2.507 0.586 1.00 83.06 80 GLN A CA 1
ATOM 634 C C . GLN A 1 80 ? -20.760 -3.244 1.572 1.00 83.06 80 GLN A C 1
ATOM 636 O O . GLN A 1 80 ? -21.342 -2.618 2.460 1.00 83.06 80 GLN A O 1
ATOM 641 N N . ASN A 1 81 ? -20.874 -4.567 1.445 1.00 84.88 81 ASN A N 1
ATOM 642 C CA . ASN A 1 81 ? -21.668 -5.384 2.362 1.00 84.88 81 ASN A CA 1
ATOM 643 C C . ASN A 1 81 ? -20.996 -5.499 3.737 1.00 84.88 81 ASN A C 1
ATOM 645 O O . ASN A 1 81 ? -21.660 -5.345 4.763 1.00 84.88 81 ASN A O 1
ATOM 649 N N . LEU A 1 82 ? -19.674 -5.694 3.764 1.00 87.00 82 LEU A N 1
ATOM 650 C CA . LEU A 1 82 ? -18.899 -5.752 5.005 1.00 87.00 82 LEU A CA 1
ATOM 651 C C . LEU A 1 82 ? -18.922 -4.433 5.774 1.00 87.00 82 LEU A C 1
ATOM 653 O O . LEU A 1 82 ? -19.107 -4.448 6.985 1.00 87.00 82 LEU A O 1
ATOM 657 N N . ASN A 1 83 ? -18.799 -3.296 5.090 1.00 84.56 83 ASN A N 1
ATOM 658 C CA . ASN A 1 83 ? -18.794 -1.984 5.732 1.00 84.56 83 ASN A CA 1
ATOM 659 C C . ASN A 1 83 ? -20.142 -1.664 6.399 1.00 84.56 83 ASN A C 1
ATOM 661 O O . ASN A 1 83 ? -20.173 -1.088 7.479 1.00 84.56 83 ASN A O 1
ATOM 665 N N . LYS A 1 84 ? -21.264 -2.117 5.819 1.00 85.31 84 LYS A N 1
ATOM 666 C CA . LYS A 1 84 ? -22.584 -2.024 6.469 1.00 85.31 84 LYS A CA 1
ATOM 667 C C . LYS A 1 84 ? -22.682 -2.898 7.722 1.00 85.31 84 LYS A C 1
ATOM 669 O O . LYS A 1 84 ? -23.338 -2.516 8.684 1.00 85.31 84 LYS A O 1
ATOM 674 N N . LYS A 1 85 ? -22.057 -4.079 7.707 1.00 87.75 85 LYS A N 1
ATOM 675 C CA . LYS A 1 85 ? -22.100 -5.046 8.816 1.00 87.75 85 LYS A CA 1
ATOM 676 C C . LYS A 1 85 ? -21.133 -4.688 9.955 1.00 87.75 85 LYS A C 1
ATOM 678 O O . LYS A 1 85 ? -21.452 -4.919 11.117 1.00 87.75 85 LYS A O 1
ATOM 683 N N . PHE A 1 86 ? -19.980 -4.103 9.630 1.00 87.69 86 PHE A N 1
ATOM 684 C CA . PHE A 1 86 ? -18.866 -3.827 10.547 1.00 87.69 86 PHE A CA 1
ATOM 685 C C . PHE A 1 86 ? -18.434 -2.352 10.512 1.00 87.69 86 PHE A C 1
ATOM 687 O O . PHE A 1 86 ? -17.245 -2.031 10.485 1.00 87.69 86 PHE A O 1
ATOM 694 N N . GLU A 1 87 ? -19.410 -1.442 10.513 1.00 83.50 87 GLU A N 1
ATOM 695 C CA . GLU A 1 87 ? -19.207 0.000 10.310 1.00 83.50 87 GLU A CA 1
ATOM 696 C C . GLU A 1 87 ? -18.188 0.611 11.287 1.00 83.50 87 GLU A C 1
ATOM 698 O O . GLU A 1 87 ? -17.353 1.425 10.899 1.00 83.50 87 GLU A O 1
ATOM 703 N N . LYS A 1 88 ? -18.192 0.188 12.560 1.00 81.44 88 LYS A N 1
ATOM 704 C CA . LYS A 1 88 ? -17.249 0.700 13.571 1.00 81.44 88 LYS A CA 1
ATOM 705 C C . LYS A 1 88 ? -15.812 0.250 13.313 1.00 81.44 88 LYS A C 1
ATOM 707 O O . LYS A 1 88 ? -14.888 1.026 13.536 1.00 81.44 88 LYS A O 1
ATOM 712 N N . GLN A 1 89 ? -15.632 -0.992 12.875 1.00 80.81 89 GLN A N 1
ATOM 713 C CA . GLN A 1 89 ? -14.326 -1.607 12.649 1.00 80.81 89 GLN A CA 1
ATOM 714 C C . GLN A 1 89 ? -13.711 -1.172 11.312 1.00 80.81 89 GLN A C 1
ATOM 716 O O . GLN A 1 89 ? -12.490 -1.110 11.201 1.00 80.81 89 GLN A O 1
ATOM 721 N N . LEU A 1 90 ? -14.541 -0.841 10.314 1.00 81.00 90 LEU A N 1
ATOM 722 C CA . LEU A 1 90 ? -14.106 -0.503 8.953 1.00 81.00 90 LEU A CA 1
ATOM 723 C C . LEU A 1 90 ? -14.196 0.995 8.609 1.00 81.00 90 LEU A C 1
ATOM 725 O O . LEU A 1 90 ? -13.817 1.382 7.507 1.00 81.00 90 LEU A O 1
ATOM 729 N N . LYS A 1 91 ? -14.602 1.856 9.556 1.00 71.62 91 LYS A N 1
ATOM 730 C CA . LYS A 1 91 ? -14.809 3.309 9.368 1.00 71.62 91 LYS A CA 1
ATOM 731 C C . LYS A 1 91 ? -13.646 4.061 8.700 1.00 71.62 91 LYS A C 1
ATOM 733 O O . LYS A 1 91 ? -13.875 5.066 8.036 1.00 71.62 91 LYS A O 1
ATOM 738 N N . ASN A 1 92 ? -12.412 3.589 8.890 1.00 68.81 92 ASN A N 1
ATOM 739 C CA . ASN A 1 92 ? -11.190 4.240 8.403 1.00 68.81 92 ASN A CA 1
ATOM 740 C C . ASN A 1 92 ? -10.525 3.503 7.228 1.00 68.81 92 ASN A C 1
ATOM 742 O O . ASN A 1 92 ? -9.405 3.844 6.847 1.00 68.81 92 ASN A O 1
ATOM 746 N N . VAL A 1 93 ? -11.169 2.474 6.675 1.00 69.94 93 VAL A N 1
ATOM 747 C CA . VAL A 1 93 ? -10.637 1.739 5.527 1.00 69.94 93 VAL A CA 1
ATOM 748 C C . VAL A 1 93 ? -11.051 2.460 4.244 1.00 69.94 93 VAL A C 1
ATOM 750 O O . VAL A 1 93 ? -12.237 2.683 4.000 1.00 69.94 93 VAL A O 1
ATOM 753 N N . TYR A 1 94 ? -10.062 2.859 3.439 1.00 61.56 94 TYR A N 1
ATOM 754 C CA . TYR A 1 94 ? -10.279 3.550 2.166 1.00 61.56 94 TYR A CA 1
ATOM 755 C C . TYR A 1 94 ? -11.133 2.694 1.221 1.00 61.56 94 TYR A C 1
ATOM 757 O O . TYR A 1 94 ? -10.898 1.499 1.070 1.00 61.56 94 TYR A O 1
ATOM 765 N N . SER A 1 95 ? -12.118 3.315 0.570 1.00 57.50 95 SER A N 1
ATOM 766 C CA . SER A 1 95 ? -13.151 2.625 -0.213 1.00 57.50 95 SER A CA 1
ATOM 767 C C . SER A 1 95 ? -12.968 2.694 -1.733 1.00 57.50 95 SER A C 1
ATOM 769 O O . SER A 1 95 ? -13.781 2.123 -2.458 1.00 57.50 95 SER A O 1
ATOM 771 N N . ASP A 1 96 ? -11.929 3.363 -2.241 1.00 61.84 96 ASP A N 1
ATOM 772 C CA . ASP A 1 96 ? -11.733 3.553 -3.686 1.00 61.84 96 ASP A CA 1
ATOM 773 C C . ASP A 1 96 ? -10.808 2.494 -4.312 1.00 61.84 96 ASP A C 1
ATOM 775 O O . ASP A 1 96 ? -9.722 2.789 -4.802 1.00 61.84 96 ASP A O 1
ATOM 779 N N . PHE A 1 97 ? -11.236 1.229 -4.302 1.00 63.66 97 PHE A N 1
ATOM 780 C CA . PHE A 1 97 ? -10.455 0.113 -4.863 1.00 63.66 97 PHE A CA 1
ATOM 781 C C . PHE A 1 97 ? -10.322 0.147 -6.402 1.00 63.66 97 PHE A C 1
ATOM 783 O O . PHE A 1 97 ? -9.599 -0.671 -6.974 1.00 63.66 97 PHE A O 1
ATOM 790 N N . ARG A 1 98 ? -11.030 1.058 -7.087 1.00 56.34 98 ARG A N 1
ATOM 791 C CA . ARG A 1 98 ? -11.111 1.137 -8.558 1.00 56.34 98 ARG A CA 1
ATOM 792 C C . ARG A 1 98 ? -10.000 1.954 -9.194 1.00 56.34 98 ARG A C 1
ATOM 794 O O . ARG A 1 98 ? -9.690 1.721 -10.359 1.00 56.34 98 ARG A O 1
ATOM 801 N N . ASN A 1 99 ? -9.402 2.885 -8.462 1.00 59.22 99 ASN A N 1
ATOM 802 C CA . ASN A 1 99 ? -8.353 3.731 -9.002 1.00 59.22 99 ASN A CA 1
ATOM 803 C C . ASN A 1 99 ? -6.959 3.216 -8.568 1.00 59.22 99 ASN A C 1
ATOM 805 O O . ASN A 1 99 ? -6.576 3.352 -7.404 1.00 59.22 99 ASN A O 1
ATOM 809 N N . PRO A 1 100 ? -6.177 2.614 -9.489 1.00 52.69 100 PRO A N 1
ATOM 810 C CA . PRO A 1 100 ? -4.837 2.105 -9.189 1.00 52.69 100 PRO A CA 1
ATOM 811 C C . PRO A 1 100 ? -3.828 3.202 -8.805 1.00 52.69 100 PRO A C 1
ATOM 813 O O . PRO A 1 100 ? -2.815 2.887 -8.187 1.00 52.69 100 PRO A O 1
ATOM 816 N N . GLU A 1 101 ? -4.086 4.474 -9.132 1.00 50.28 101 GLU A N 1
ATOM 817 C CA . GLU A 1 101 ? -3.209 5.599 -8.778 1.00 50.28 101 GLU A CA 1
ATOM 818 C C . GLU A 1 101 ? -3.491 6.174 -7.376 1.00 50.28 101 GLU A C 1
ATOM 820 O O . GLU A 1 101 ? -2.584 6.722 -6.736 1.00 50.28 101 GLU A O 1
ATOM 825 N N . THR A 1 102 ? -4.719 6.035 -6.857 1.00 49.66 102 THR A N 1
ATOM 826 C CA . THR A 1 102 ? -5.086 6.471 -5.494 1.00 49.66 102 THR A CA 1
ATOM 827 C C . THR A 1 102 ? -4.990 5.347 -4.462 1.00 49.66 102 THR A C 1
ATOM 829 O O . THR A 1 102 ? -4.696 5.627 -3.298 1.00 49.66 102 THR A O 1
ATOM 832 N N . PHE A 1 103 ? -5.144 4.080 -4.860 1.00 60.91 103 PHE A N 1
ATOM 833 C CA . PHE A 1 103 ? -5.103 2.931 -3.950 1.00 60.91 103 PHE A CA 1
ATOM 834 C C . PHE A 1 103 ? -3.696 2.318 -3.831 1.00 60.91 103 PHE A C 1
ATOM 836 O O . PHE A 1 103 ? -3.376 1.278 -4.404 1.00 60.91 103 PHE A O 1
ATOM 843 N N . LYS A 1 104 ? -2.832 3.016 -3.088 1.00 70.81 104 LYS A N 1
ATOM 844 C CA . LYS A 1 104 ? -1.415 2.672 -2.871 1.00 70.81 104 LYS A CA 1
ATOM 845 C C . LYS A 1 104 ? -1.241 1.549 -1.841 1.00 70.81 104 LYS A C 1
ATOM 847 O O . LYS A 1 104 ? -2.112 1.326 -1.004 1.00 70.81 104 LYS A O 1
ATOM 852 N N . GLU A 1 105 ? -0.072 0.909 -1.845 1.00 80.81 105 GLU A N 1
ATOM 853 C CA . GLU A 1 105 ? 0.313 -0.184 -0.929 1.00 80.81 105 GLU A CA 1
ATOM 854 C C . GLU A 1 105 ? -0.099 0.017 0.547 1.00 80.81 105 GLU A C 1
ATOM 856 O O . GLU A 1 105 ? -0.733 -0.891 1.086 1.00 80.81 105 GLU A O 1
ATOM 861 N N . PRO A 1 106 ? 0.097 1.192 1.187 1.00 81.56 106 PRO A N 1
ATOM 862 C CA . PRO A 1 106 ? -0.311 1.379 2.583 1.00 81.56 106 PRO A CA 1
ATOM 863 C C . PRO A 1 106 ? -1.817 1.198 2.818 1.00 81.56 106 PRO A C 1
ATOM 865 O O . PRO A 1 106 ? -2.229 0.675 3.850 1.00 81.56 106 PRO A O 1
ATOM 868 N N . ALA A 1 107 ? -2.658 1.599 1.860 1.00 79.81 107 ALA A N 1
ATOM 869 C CA . ALA A 1 107 ? -4.106 1.447 1.973 1.00 79.81 107 ALA A CA 1
ATOM 870 C C . ALA A 1 107 ? -4.534 -0.026 1.839 1.00 79.81 107 ALA A C 1
ATOM 872 O O . ALA A 1 107 ? -5.433 -0.479 2.555 1.00 79.81 107 ALA A O 1
ATOM 873 N N . LEU A 1 108 ? -3.865 -0.792 0.967 1.00 85.12 108 LEU A N 1
ATOM 874 C CA . LEU A 1 108 ? -4.094 -2.232 0.810 1.00 85.12 108 LEU A CA 1
ATOM 875 C C . LEU A 1 108 ? -3.688 -2.997 2.071 1.00 85.12 108 LEU A C 1
ATOM 877 O O . LEU A 1 108 ? -4.463 -3.816 2.559 1.00 85.12 108 LEU A O 1
ATOM 881 N N . GLU A 1 109 ? -2.532 -2.680 2.651 1.00 88.00 109 GLU A N 1
ATOM 882 C CA . GLU A 1 109 ? -2.071 -3.300 3.897 1.00 88.00 109 GLU A CA 1
ATOM 883 C C . GLU A 1 109 ? -2.980 -2.966 5.083 1.00 88.00 109 GLU A C 1
ATOM 885 O O . GLU A 1 109 ? -3.345 -3.856 5.852 1.00 88.00 109 GLU A O 1
ATOM 890 N N . MET A 1 110 ? -3.422 -1.709 5.210 1.00 85.88 110 MET A N 1
ATOM 891 C CA . MET A 1 110 ? -4.406 -1.325 6.228 1.00 85.88 110 MET A CA 1
ATOM 892 C C . MET A 1 110 ? -5.715 -2.106 6.080 1.00 85.88 110 MET A C 1
ATOM 894 O O . MET A 1 110 ? -6.267 -2.574 7.077 1.00 85.88 110 MET A O 1
ATOM 898 N N . THR A 1 111 ? -6.192 -2.283 4.846 1.00 86.56 111 THR A N 1
ATOM 899 C CA . THR A 1 111 ? -7.403 -3.064 4.559 1.00 86.56 111 THR A CA 1
ATOM 900 C C . THR A 1 111 ? -7.217 -4.531 4.941 1.00 86.56 111 THR A C 1
ATOM 902 O O . THR A 1 111 ? -8.062 -5.099 5.630 1.00 86.56 111 THR A O 1
ATOM 905 N N . ILE A 1 112 ? -6.092 -5.139 4.551 1.00 91.44 112 ILE A N 1
ATOM 906 C CA . ILE A 1 112 ? -5.744 -6.524 4.895 1.00 91.44 112 ILE A CA 1
ATOM 907 C C . ILE A 1 112 ? -5.709 -6.706 6.414 1.00 91.44 112 ILE A C 1
ATOM 909 O O . ILE A 1 112 ? -6.345 -7.620 6.933 1.00 91.44 112 ILE A O 1
ATOM 913 N N . ASN A 1 113 ? -5.037 -5.810 7.138 1.00 91.19 113 ASN A N 1
ATOM 914 C CA . ASN A 1 113 ? -4.930 -5.881 8.595 1.00 91.19 113 ASN A CA 1
ATOM 915 C C . ASN A 1 113 ? -6.295 -5.743 9.284 1.00 91.19 113 ASN A C 1
ATOM 917 O O . ASN A 1 113 ? -6.580 -6.472 10.235 1.00 91.19 113 ASN A O 1
ATOM 921 N N . ALA A 1 114 ? -7.165 -4.859 8.788 1.00 88.81 114 ALA A N 1
ATOM 922 C CA . ALA A 1 114 ? -8.524 -4.716 9.304 1.00 88.81 114 ALA A CA 1
ATOM 923 C C . ALA A 1 114 ? -9.366 -5.986 9.080 1.00 88.81 114 ALA A C 1
ATOM 925 O O . ALA A 1 114 ? -10.081 -6.426 9.980 1.00 88.81 114 ALA A O 1
ATOM 926 N N . LEU A 1 115 ? -9.25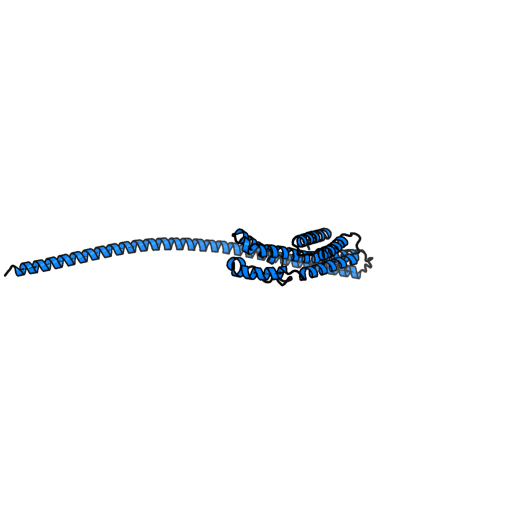0 -6.611 7.905 1.00 91.50 115 LEU A N 1
ATOM 927 C CA . LEU A 1 115 ? -9.950 -7.858 7.587 1.00 91.50 115 LEU A CA 1
ATOM 928 C C . LEU A 1 115 ? -9.420 -9.046 8.407 1.00 91.50 115 LEU A C 1
ATOM 930 O O . LEU A 1 115 ? -10.220 -9.838 8.896 1.00 91.50 115 LEU A O 1
ATOM 934 N N . ILE A 1 116 ? -8.105 -9.136 8.636 1.00 93.75 116 ILE A N 1
ATOM 935 C CA . ILE A 1 116 ? -7.501 -10.140 9.531 1.00 93.75 116 ILE A CA 1
ATOM 936 C C . ILE A 1 116 ? -8.007 -9.955 10.965 1.00 93.75 116 ILE A C 1
ATOM 938 O O . ILE A 1 116 ? -8.359 -10.928 11.626 1.00 93.75 116 ILE A O 1
ATOM 942 N N . ALA A 1 117 ? -8.096 -8.715 11.455 1.00 91.06 117 ALA A N 1
ATOM 943 C CA . ALA A 1 117 ? -8.615 -8.452 12.795 1.00 91.06 117 ALA A CA 1
ATOM 944 C C . ALA A 1 117 ? -10.068 -8.937 12.956 1.00 91.06 117 ALA A C 1
ATOM 946 O O . ALA A 1 117 ? -10.413 -9.507 13.989 1.00 91.06 117 ALA A O 1
ATOM 947 N N . LEU A 1 118 ? -10.906 -8.760 11.929 1.00 90.62 118 LEU A N 1
ATOM 948 C CA . LEU A 1 118 ? -12.273 -9.289 11.909 1.00 90.62 118 LEU A CA 1
ATOM 949 C C . LEU A 1 118 ? -12.310 -10.823 11.817 1.00 90.62 118 LEU A C 1
ATOM 951 O O . LEU A 1 118 ? -13.138 -11.453 12.476 1.00 90.62 118 LEU A O 1
ATOM 955 N N . GLU A 1 119 ? -11.403 -11.435 11.052 1.00 93.56 119 GLU A N 1
ATOM 956 C CA . GLU A 1 119 ? -11.258 -12.895 10.981 1.00 93.56 119 GLU A CA 1
ATOM 957 C C . GLU A 1 119 ? -10.925 -13.479 12.364 1.00 93.56 119 GLU A C 1
ATOM 959 O O . GLU A 1 119 ? -11.600 -14.403 12.820 1.00 93.56 119 GLU A O 1
ATOM 964 N N . VAL A 1 120 ? -9.970 -12.874 13.079 1.00 92.38 120 VAL A N 1
ATOM 965 C CA . VAL A 1 120 ? -9.566 -13.265 14.443 1.00 92.38 120 VAL A CA 1
ATOM 966 C C . VAL A 1 120 ? -10.696 -13.075 15.463 1.00 92.38 120 VAL A C 1
ATOM 968 O O . VAL A 1 120 ? -10.801 -13.845 16.414 1.00 92.38 120 VAL A O 1
ATOM 971 N N . GLN A 1 121 ? -11.581 -12.095 15.259 1.00 91.50 121 GLN A N 1
ATOM 972 C CA . GLN A 1 121 ? -12.768 -11.874 16.099 1.00 91.50 121 GLN A CA 1
ATOM 973 C C . GLN A 1 121 ? -13.898 -12.896 15.860 1.00 91.50 121 GLN A C 1
ATOM 975 O O . GLN A 1 121 ? -14.936 -12.812 16.514 1.00 91.50 121 GLN A O 1
ATOM 980 N N . GLY A 1 122 ? -13.710 -13.862 14.954 1.00 90.94 122 GLY A N 1
ATOM 981 C CA . GLY A 1 122 ? -14.663 -14.942 14.688 1.00 90.94 122 GLY A CA 1
ATOM 982 C C . GLY A 1 122 ? -15.542 -14.730 13.453 1.00 90.94 122 GLY A C 1
ATOM 983 O O . GLY A 1 122 ? -16.401 -15.563 13.174 1.00 90.94 122 GLY A O 1
ATOM 984 N N . PHE A 1 123 ? -15.317 -13.669 12.671 1.00 90.75 123 PHE A N 1
ATOM 985 C CA . PHE A 1 123 ? -16.096 -13.365 11.461 1.00 90.75 123 PHE A CA 1
ATOM 986 C C . PHE A 1 123 ? -15.462 -13.919 10.177 1.00 90.75 123 PHE A C 1
ATOM 988 O O . PHE A 1 123 ? -15.709 -13.406 9.087 1.00 90.75 123 PHE A O 1
ATOM 995 N N . GLY A 1 124 ? -14.638 -14.968 10.284 1.00 86.75 124 GLY A N 1
ATOM 996 C CA . GLY A 1 124 ? -13.844 -15.496 9.170 1.00 86.75 124 GLY A CA 1
ATOM 997 C C . GLY A 1 124 ? -14.658 -15.810 7.913 1.00 86.75 124 GLY A C 1
ATOM 998 O O . GLY A 1 124 ? -14.266 -15.407 6.823 1.00 86.75 124 GLY A O 1
ATOM 999 N N . GLN A 1 125 ? -15.836 -16.429 8.048 1.00 88.38 125 GLN A N 1
ATOM 1000 C CA . GLN A 1 125 ? -16.696 -16.728 6.893 1.00 88.38 125 GLN A CA 1
ATOM 1001 C C . GLN A 1 125 ? -17.165 -15.476 6.136 1.00 88.38 125 GLN A C 1
ATOM 1003 O O . GLN A 1 125 ? -17.317 -15.529 4.918 1.00 88.38 125 GLN A O 1
ATOM 1008 N N . ASP A 1 126 ? -17.362 -14.352 6.831 1.00 86.56 126 ASP A N 1
ATOM 1009 C CA . ASP A 1 126 ? -17.812 -13.104 6.213 1.00 86.56 126 ASP A CA 1
ATOM 1010 C C . ASP A 1 126 ? -16.677 -12.394 5.462 1.00 86.56 126 ASP A C 1
ATOM 1012 O O . ASP A 1 126 ? -16.895 -11.810 4.400 1.00 86.56 126 ASP A O 1
ATOM 1016 N N . VAL A 1 127 ? -15.459 -12.420 6.014 1.00 92.25 127 VAL A N 1
ATOM 1017 C CA . VAL A 1 127 ? -14.348 -11.578 5.534 1.00 92.25 127 VAL A CA 1
ATOM 1018 C C . VAL A 1 127 ? -13.372 -12.296 4.611 1.00 92.25 127 VAL A C 1
ATOM 1020 O O . VAL A 1 127 ? -12.669 -11.623 3.855 1.00 92.25 127 VAL A O 1
ATOM 1023 N N . ARG A 1 128 ? -13.333 -13.637 4.625 1.00 92.06 128 ARG A N 1
ATOM 1024 C CA . ARG A 1 128 ? -12.283 -14.418 3.952 1.00 92.06 128 ARG A CA 1
ATOM 1025 C C . ARG A 1 128 ? -12.169 -14.121 2.463 1.00 92.06 128 ARG A C 1
ATOM 1027 O O . ARG A 1 128 ? -11.083 -13.825 1.979 1.00 92.06 128 ARG A O 1
ATOM 1034 N N . LYS A 1 129 ? -13.298 -14.123 1.752 1.00 91.88 129 LYS A N 1
ATOM 1035 C CA . LYS A 1 129 ? -13.324 -13.858 0.308 1.00 91.88 129 LYS A CA 1
ATOM 1036 C C . LYS A 1 129 ? -12.735 -12.483 -0.022 1.00 91.88 129 LYS A C 1
ATOM 1038 O O . LYS A 1 129 ? -11.929 -12.354 -0.936 1.00 91.88 129 LYS A O 1
ATOM 1043 N N . THR A 1 130 ? -13.120 -11.454 0.730 1.00 91.50 130 THR A N 1
ATOM 1044 C CA . THR A 1 130 ? -12.618 -10.088 0.530 1.00 91.50 130 THR A CA 1
ATOM 1045 C C . THR A 1 130 ? -11.147 -9.973 0.906 1.00 91.50 130 THR A C 1
ATOM 1047 O O . THR A 1 130 ? -10.400 -9.288 0.213 1.00 91.50 130 THR A O 1
ATOM 1050 N N . LEU A 1 131 ? -10.714 -10.656 1.967 1.00 93.06 131 LEU A N 1
ATOM 1051 C CA . LEU A 1 131 ? -9.316 -10.697 2.386 1.00 93.06 131 LEU A CA 1
ATOM 1052 C C . LEU A 1 131 ? -8.428 -11.303 1.296 1.00 93.06 131 LEU A C 1
ATOM 1054 O O . LEU A 1 131 ? -7.427 -10.693 0.926 1.00 93.06 131 LEU A O 1
ATOM 1058 N N . ASP A 1 132 ? -8.815 -12.459 0.760 1.00 93.75 132 ASP A N 1
ATOM 1059 C CA . ASP A 1 132 ? -8.049 -13.150 -0.277 1.00 93.75 132 ASP A CA 1
ATOM 1060 C C . ASP A 1 132 ? -7.973 -12.298 -1.556 1.00 93.75 132 ASP A C 1
ATOM 1062 O O . ASP A 1 132 ? -6.881 -12.054 -2.067 1.00 93.75 132 ASP A O 1
ATOM 1066 N N . LEU A 1 133 ? -9.089 -11.700 -1.992 1.00 92.38 133 LEU A N 1
ATOM 1067 C CA . LEU A 1 133 ? -9.096 -10.749 -3.112 1.00 92.38 133 LEU A CA 1
ATOM 1068 C C . LEU A 1 133 ? -8.207 -9.517 -2.855 1.00 92.38 133 LEU A C 1
ATOM 1070 O O . LEU A 1 133 ? -7.523 -9.043 -3.759 1.00 92.38 133 LEU A O 1
ATOM 1074 N N . THR A 1 134 ? -8.174 -8.994 -1.626 1.00 90.62 134 THR A N 1
ATOM 1075 C CA . THR A 1 134 ? -7.345 -7.821 -1.291 1.00 90.62 134 THR A CA 1
ATOM 1076 C C . THR A 1 134 ? -5.852 -8.162 -1.316 1.00 90.62 134 THR A C 1
ATOM 1078 O O . THR A 1 134 ? -5.045 -7.348 -1.766 1.00 90.62 134 THR A O 1
ATOM 1081 N N . LYS A 1 135 ? -5.471 -9.377 -0.900 1.00 93.00 135 LYS A N 1
ATOM 1082 C CA . LYS A 1 135 ? -4.093 -9.880 -1.037 1.00 93.00 135 LYS A CA 1
ATOM 1083 C C . LYS A 1 135 ? -3.692 -10.015 -2.502 1.00 93.00 135 LYS A C 1
ATOM 1085 O O . LYS A 1 135 ? -2.626 -9.542 -2.879 1.00 93.00 135 LYS A O 1
ATOM 1090 N N . ILE A 1 136 ? -4.577 -10.562 -3.333 1.00 93.12 136 ILE A N 1
ATOM 1091 C CA . ILE A 1 136 ? -4.377 -10.615 -4.783 1.00 93.12 136 ILE A CA 1
ATOM 1092 C C . ILE A 1 136 ? -4.161 -9.204 -5.336 1.00 93.12 136 ILE A C 1
ATOM 1094 O O . ILE A 1 136 ? -3.196 -8.952 -6.053 1.00 93.12 136 ILE A O 1
ATOM 1098 N N . ARG A 1 137 ? -5.000 -8.239 -4.945 1.00 89.12 137 ARG A N 1
ATOM 1099 C CA . ARG A 1 137 ? -4.858 -6.847 -5.389 1.00 89.12 137 ARG A CA 1
ATOM 1100 C C . ARG A 1 137 ? -3.515 -6.227 -4.992 1.00 89.12 137 ARG A C 1
ATOM 1102 O O . ARG A 1 137 ? -2.949 -5.455 -5.766 1.00 89.12 137 ARG A O 1
ATOM 1109 N N . LEU A 1 138 ? -2.984 -6.579 -3.821 1.00 91.12 138 LEU A N 1
ATOM 1110 C CA . LEU A 1 138 ? -1.646 -6.170 -3.392 1.00 91.12 138 LEU A CA 1
ATOM 1111 C C . LEU A 1 138 ? -0.548 -6.727 -4.306 1.00 91.12 138 LEU A C 1
ATOM 1113 O O . LEU A 1 138 ? 0.367 -5.985 -4.659 1.00 91.12 138 LEU A O 1
ATOM 1117 N N . LEU A 1 139 ? -0.656 -7.984 -4.739 1.00 93.31 139 LEU A N 1
ATOM 1118 C CA . LEU A 1 139 ? 0.266 -8.570 -5.718 1.00 93.31 139 LEU A CA 1
ATOM 1119 C C . LEU A 1 139 ? 0.210 -7.827 -7.056 1.00 93.31 139 LEU A C 1
ATOM 1121 O O . LEU A 1 139 ? 1.252 -7.439 -7.582 1.00 93.31 139 LEU A O 1
ATOM 1125 N N . GLN A 1 140 ? -0.994 -7.538 -7.561 1.00 90.94 140 GLN A N 1
ATOM 1126 C CA . GLN A 1 140 ? -1.179 -6.775 -8.802 1.00 90.94 140 GLN A CA 1
ATOM 1127 C C . GLN A 1 140 ? -0.512 -5.390 -8.727 1.00 90.94 140 GLN A C 1
ATOM 1129 O O . GLN A 1 140 ? 0.196 -4.981 -9.648 1.00 90.94 140 GLN A O 1
ATOM 1134 N N . TYR A 1 141 ? -0.694 -4.676 -7.608 1.00 90.19 141 TYR A N 1
ATOM 1135 C CA . TYR A 1 141 ? -0.050 -3.381 -7.373 1.00 90.19 141 TYR A CA 1
ATOM 1136 C C . TYR A 1 141 ? 1.482 -3.498 -7.341 1.00 90.19 141 TYR A C 1
ATOM 1138 O O . TYR A 1 141 ? 2.187 -2.706 -7.980 1.00 90.19 141 TYR A O 1
ATOM 1146 N N . LYS A 1 142 ? 2.010 -4.492 -6.613 1.00 91.94 142 LYS A N 1
ATOM 1147 C CA . LYS A 1 142 ? 3.456 -4.729 -6.502 1.00 91.94 142 LYS A CA 1
ATOM 1148 C C . LYS A 1 142 ? 4.073 -5.047 -7.856 1.00 91.94 142 LYS A C 1
ATOM 1150 O O . LYS A 1 142 ? 5.114 -4.482 -8.177 1.00 91.94 142 LYS A O 1
ATOM 1155 N N . LEU A 1 143 ? 3.415 -5.874 -8.666 1.00 93.69 143 LEU A N 1
ATOM 1156 C CA . LEU A 1 143 ? 3.884 -6.228 -10.002 1.00 93.69 143 LEU A CA 1
ATOM 1157 C C . LEU A 1 143 ? 4.024 -4.990 -10.898 1.00 93.69 143 LEU A C 1
ATOM 1159 O O . LEU A 1 143 ? 5.096 -4.752 -11.452 1.00 93.69 143 LEU A O 1
ATOM 1163 N N . ILE A 1 144 ? 2.981 -4.153 -10.974 1.00 91.19 144 ILE A N 1
ATOM 1164 C CA . ILE A 1 144 ? 3.006 -2.900 -11.751 1.00 91.19 144 ILE A CA 1
ATOM 1165 C C . ILE A 1 144 ? 4.150 -1.992 -11.276 1.00 91.19 144 ILE A C 1
ATOM 1167 O O . ILE A 1 144 ? 4.935 -1.491 -12.085 1.00 91.19 144 ILE A O 1
ATOM 1171 N N . THR A 1 145 ? 4.277 -1.821 -9.958 1.00 91.19 145 THR A N 1
ATOM 1172 C CA . THR A 1 145 ? 5.301 -0.962 -9.346 1.00 91.19 145 THR A CA 1
ATOM 1173 C C . THR A 1 145 ? 6.718 -1.466 -9.627 1.00 91.19 145 THR A C 1
ATOM 1175 O O . THR A 1 145 ? 7.611 -0.673 -9.938 1.00 91.19 145 THR A O 1
ATOM 1178 N N . LEU A 1 146 ? 6.937 -2.781 -9.565 1.00 94.25 146 LEU A N 1
ATOM 1179 C CA . LEU A 1 146 ? 8.233 -3.392 -9.854 1.00 94.25 146 LEU A CA 1
ATOM 1180 C C . LEU A 1 146 ? 8.594 -3.290 -11.336 1.00 94.25 146 LEU A C 1
ATOM 1182 O O . LEU A 1 146 ? 9.750 -3.011 -11.649 1.00 94.25 146 LEU A O 1
ATOM 1186 N N . CYS A 1 147 ? 7.634 -3.434 -12.254 1.00 93.94 147 CYS A N 1
ATOM 1187 C CA . CYS A 1 147 ? 7.877 -3.193 -13.678 1.00 93.94 147 CYS A CA 1
ATOM 1188 C C . CYS A 1 147 ? 8.301 -1.741 -13.946 1.00 93.94 147 CYS A C 1
ATOM 1190 O O . CYS A 1 147 ? 9.203 -1.490 -14.751 1.00 93.94 147 CYS A O 1
ATOM 1192 N N . ASP A 1 148 ? 7.702 -0.780 -13.239 1.00 92.12 148 ASP A N 1
ATOM 1193 C CA . ASP A 1 148 ? 8.112 0.624 -13.288 1.00 92.12 148 ASP A CA 1
ATOM 1194 C C . ASP A 1 148 ? 9.532 0.848 -12.766 1.00 92.12 148 ASP A C 1
ATOM 1196 O O . ASP A 1 148 ? 10.323 1.584 -13.368 1.00 92.12 148 ASP A O 1
ATOM 1200 N N . GLU A 1 149 ? 9.873 0.210 -11.650 1.00 93.75 149 GLU A N 1
ATOM 1201 C CA . GLU A 1 149 ? 11.217 0.256 -11.089 1.00 93.75 149 GLU A CA 1
ATOM 1202 C C . GLU A 1 149 ? 12.248 -0.363 -12.041 1.00 93.75 149 GLU A C 1
ATOM 1204 O O . GLU A 1 149 ? 13.301 0.236 -12.284 1.00 93.75 149 GLU A O 1
ATOM 1209 N N . LEU A 1 150 ? 11.935 -1.519 -12.626 1.00 94.25 150 LEU A N 1
ATOM 1210 C CA . LEU A 1 150 ? 12.798 -2.223 -13.569 1.00 94.25 150 LEU A CA 1
ATOM 1211 C C . LEU A 1 150 ? 13.075 -1.372 -14.814 1.00 94.25 150 LEU A C 1
ATOM 1213 O O . LEU A 1 150 ? 14.223 -1.252 -15.247 1.00 94.25 150 LEU A O 1
ATOM 1217 N N . HIS A 1 151 ? 12.043 -0.722 -15.356 1.00 92.56 151 HIS A N 1
ATOM 1218 C CA . HIS A 1 151 ? 12.173 0.179 -16.498 1.00 92.56 151 HIS A CA 1
ATOM 1219 C C . HIS A 1 151 ? 13.045 1.403 -16.175 1.00 92.56 151 HIS A C 1
ATOM 1221 O O . HIS A 1 151 ? 13.944 1.742 -16.947 1.00 92.56 151 HIS A O 1
ATOM 1227 N N . LYS A 1 152 ? 12.860 2.024 -15.001 1.00 91.81 152 LYS A N 1
ATOM 1228 C CA . LYS A 1 152 ? 13.719 3.128 -14.533 1.00 91.81 152 LYS A CA 1
ATOM 1229 C C . LYS A 1 152 ? 15.174 2.687 -14.359 1.00 91.81 152 LYS A C 1
ATOM 1231 O O . LYS A 1 152 ? 16.083 3.427 -14.733 1.00 91.81 152 LYS A O 1
ATOM 1236 N N . LYS A 1 153 ? 15.408 1.479 -13.832 1.00 90.00 153 LYS A N 1
ATOM 1237 C CA . LYS A 1 153 ? 16.759 0.913 -13.702 1.00 90.00 153 LYS A CA 1
ATOM 1238 C C . LYS A 1 153 ? 17.399 0.670 -15.069 1.00 90.00 153 LYS A C 1
ATOM 1240 O O . LYS A 1 153 ? 18.538 1.090 -15.259 1.00 90.00 153 LYS A O 1
ATOM 1245 N N . ALA A 1 154 ? 16.675 0.091 -16.030 1.00 88.50 154 ALA A N 1
ATOM 1246 C CA . ALA A 1 154 ? 17.167 -0.078 -17.402 1.00 88.50 154 ALA A CA 1
ATOM 1247 C C . ALA A 1 154 ? 17.588 1.261 -18.032 1.00 88.50 154 ALA A C 1
ATOM 1249 O O . ALA A 1 154 ? 18.680 1.360 -18.589 1.00 88.50 154 ALA A O 1
ATOM 1250 N N . PHE A 1 155 ? 16.770 2.306 -17.867 1.00 86.69 155 PHE A N 1
ATOM 1251 C CA . PHE A 1 155 ? 17.105 3.659 -18.316 1.00 86.69 155 PHE A CA 1
ATOM 1252 C C . PHE A 1 155 ? 18.383 4.197 -17.665 1.00 86.69 155 PHE A C 1
ATOM 1254 O O . PHE A 1 155 ? 19.236 4.740 -18.361 1.00 86.69 155 PHE A O 1
ATOM 1261 N N . SER A 1 156 ? 18.541 4.018 -16.349 1.00 86.12 156 SER A N 1
ATOM 1262 C CA . SER A 1 156 ? 19.736 4.480 -15.626 1.00 86.12 156 SER A CA 1
ATOM 1263 C C . SER A 1 156 ? 21.023 3.760 -16.042 1.00 86.12 156 SER A C 1
ATOM 1265 O O . SER A 1 156 ? 22.082 4.377 -16.092 1.00 86.12 156 SER A O 1
ATOM 1267 N N . ILE A 1 157 ? 20.934 2.466 -16.371 1.00 83.44 157 ILE A N 1
ATOM 1268 C CA . ILE A 1 157 ? 22.071 1.688 -16.878 1.00 83.44 157 ILE A CA 1
ATOM 1269 C C . ILE A 1 157 ? 22.485 2.234 -18.244 1.00 83.44 157 ILE A C 1
ATOM 1271 O O . ILE A 1 157 ? 23.658 2.526 -18.446 1.00 83.44 157 ILE A O 1
ATOM 1275 N N . ALA A 1 158 ? 21.516 2.440 -19.142 1.00 80.31 158 ALA A N 1
ATOM 1276 C CA . ALA A 1 158 ? 21.763 2.939 -20.489 1.00 80.31 158 ALA A CA 1
ATOM 1277 C C . ALA A 1 158 ? 22.402 4.336 -20.505 1.00 80.31 158 ALA A C 1
ATOM 1279 O O . ALA A 1 158 ? 23.358 4.563 -21.247 1.00 80.31 158 ALA A O 1
ATOM 1280 N N . THR A 1 159 ? 21.907 5.266 -19.681 1.00 75.62 159 THR A N 1
ATOM 1281 C CA . THR A 1 159 ? 22.487 6.614 -19.581 1.00 75.62 159 THR A CA 1
ATOM 1282 C C . THR A 1 159 ? 23.901 6.577 -19.014 1.00 75.62 159 THR A C 1
ATOM 1284 O O . THR A 1 159 ? 24.774 7.268 -19.530 1.00 75.62 159 THR A O 1
ATOM 1287 N N . TYR A 1 160 ? 24.160 5.738 -18.008 1.00 70.31 160 TYR A N 1
ATOM 1288 C CA . TYR A 1 160 ? 25.501 5.571 -17.453 1.00 70.31 160 TYR A CA 1
ATOM 1289 C C . TYR A 1 160 ? 26.493 5.007 -18.482 1.00 70.31 160 TYR A C 1
ATOM 1291 O O . TYR A 1 160 ? 27.594 5.532 -18.617 1.00 70.31 160 TYR A O 1
ATOM 1299 N N . THR A 1 161 ? 26.102 3.987 -19.252 1.00 63.09 161 THR A N 1
ATOM 1300 C CA . THR A 1 161 ? 26.959 3.403 -20.299 1.00 63.09 161 THR A CA 1
ATOM 1301 C C . THR A 1 161 ? 27.178 4.329 -21.489 1.00 63.09 161 THR A C 1
ATOM 1303 O O . THR A 1 161 ? 28.294 4.387 -21.988 1.00 63.09 161 THR A O 1
ATOM 1306 N N . ASN A 1 162 ? 26.161 5.086 -21.920 1.00 59.25 162 ASN A N 1
ATOM 1307 C CA . ASN A 1 162 ? 26.312 6.020 -23.040 1.00 59.25 162 ASN A CA 1
ATOM 1308 C C . ASN A 1 162 ? 27.249 7.182 -22.675 1.00 59.25 162 ASN A C 1
ATOM 1310 O O . ASN A 1 162 ? 28.080 7.578 -23.484 1.00 59.25 162 ASN A O 1
ATOM 1314 N N . ASN A 1 163 ? 27.198 7.649 -21.423 1.00 55.50 163 ASN A N 1
ATOM 1315 C CA . ASN A 1 163 ? 28.125 8.659 -20.904 1.00 55.50 163 ASN A CA 1
ATOM 1316 C C . ASN A 1 163 ? 29.577 8.151 -20.770 1.00 55.50 163 ASN A C 1
ATOM 1318 O O . ASN A 1 163 ? 30.483 8.963 -20.601 1.00 55.50 163 ASN A O 1
ATOM 1322 N N . LEU A 1 164 ? 29.805 6.831 -20.801 1.00 52.81 164 LEU A N 1
ATOM 1323 C CA . LEU A 1 164 ? 31.139 6.214 -20.797 1.00 52.81 164 LEU A CA 1
ATOM 1324 C C . LEU A 1 164 ? 31.679 5.950 -22.212 1.00 52.81 164 LEU A C 1
ATOM 1326 O O . LEU A 1 164 ? 32.889 5.816 -22.371 1.00 52.81 164 LEU A O 1
ATOM 1330 N N . SER A 1 165 ? 30.802 5.841 -23.215 1.00 47.94 165 SER A N 1
ATOM 1331 C CA . SER A 1 165 ? 31.157 5.543 -24.611 1.00 47.94 165 SER A CA 1
ATOM 1332 C C . SER A 1 165 ? 31.292 6.773 -25.510 1.00 47.94 165 SER A C 1
ATOM 1334 O O . SER A 1 165 ? 31.792 6.640 -26.624 1.00 47.94 165 SER A O 1
ATOM 1336 N N . ASP A 1 166 ? 30.864 7.953 -25.055 1.00 43.56 166 ASP A N 1
ATOM 1337 C CA . ASP A 1 166 ? 31.232 9.207 -25.709 1.00 43.56 166 ASP A CA 1
ATOM 1338 C C . ASP A 1 166 ? 32.741 9.423 -25.520 1.00 43.56 166 ASP A C 1
ATOM 1340 O O . ASP A 1 166 ? 33.215 9.678 -24.409 1.00 43.56 166 ASP A O 1
ATOM 1344 N N . GLU A 1 167 ? 33.510 9.314 -26.609 1.00 50.06 167 GLU A N 1
ATOM 1345 C CA . GLU A 1 167 ? 34.872 9.846 -26.653 1.00 50.06 167 GLU A CA 1
ATOM 1346 C C . GLU A 1 167 ? 34.845 11.283 -26.110 1.00 50.06 167 GLU A C 1
ATOM 1348 O O . GLU A 1 167 ? 33.996 12.087 -26.517 1.00 50.06 167 GLU A O 1
ATOM 1353 N N . PRO A 1 168 ? 35.736 11.634 -25.171 1.00 47.38 168 PRO A N 1
ATOM 1354 C CA . PRO A 1 168 ? 35.705 12.939 -24.557 1.00 47.38 168 PRO A CA 1
ATOM 1355 C C . PRO A 1 168 ? 36.148 13.985 -25.578 1.00 47.38 168 PRO A C 1
ATOM 1357 O O . PRO A 1 168 ? 37.325 14.326 -25.655 1.00 47.38 168 PRO A O 1
ATOM 1360 N N . ASP A 1 169 ? 35.200 14.607 -26.273 1.00 55.50 169 ASP A N 1
ATOM 1361 C CA . ASP A 1 169 ? 35.388 15.988 -26.711 1.00 55.50 169 ASP A CA 1
ATOM 1362 C C . ASP A 1 169 ? 35.231 16.893 -25.475 1.00 55.50 169 ASP A C 1
ATOM 1364 O O . ASP A 1 169 ? 34.218 17.577 -25.251 1.00 55.50 169 ASP A O 1
ATOM 1368 N N . TYR A 1 170 ? 36.220 16.783 -24.581 1.00 56.25 170 TYR A N 1
ATOM 1369 C CA . TYR A 1 170 ? 36.365 17.579 -23.368 1.00 56.25 170 TYR A CA 1
ATOM 1370 C C . TYR A 1 170 ? 36.844 18.974 -23.777 1.00 56.25 170 TYR A C 1
ATOM 1372 O O . TYR A 1 170 ? 37.995 19.360 -23.591 1.00 56.25 170 TYR A O 1
ATOM 1380 N N . SER A 1 171 ? 35.945 19.763 -24.364 1.00 66.06 171 SER A N 1
ATOM 1381 C CA . SER A 1 171 ? 36.207 21.193 -24.498 1.00 66.06 171 SER A CA 1
ATOM 1382 C C . SER A 1 171 ? 36.256 21.824 -23.102 1.00 66.06 171 SER A C 1
ATOM 1384 O O . SER A 1 171 ? 35.421 21.523 -22.244 1.00 66.06 171 SER A O 1
ATOM 1386 N N . GLN A 1 172 ? 37.200 22.743 -22.878 1.00 68.69 172 GLN A N 1
ATOM 1387 C CA . GLN A 1 172 ? 37.329 23.510 -21.630 1.00 68.69 172 GLN A CA 1
ATOM 1388 C C . GLN A 1 172 ? 35.979 24.095 -21.167 1.00 68.69 172 GLN A C 1
ATOM 1390 O O . GLN A 1 172 ? 35.649 24.057 -19.988 1.00 68.69 172 GLN A O 1
ATOM 1395 N N . LYS A 1 173 ? 35.129 24.516 -22.115 1.00 68.12 173 LYS A N 1
ATOM 1396 C CA . LYS A 1 173 ? 33.775 25.020 -21.842 1.00 68.12 173 LYS A CA 1
ATOM 1397 C C . LYS A 1 173 ? 32.856 24.002 -21.156 1.00 68.12 173 LYS A C 1
ATOM 1399 O O . LYS A 1 173 ? 32.061 24.401 -20.312 1.00 68.12 173 LYS A O 1
ATOM 1404 N N . LYS A 1 174 ? 32.937 22.708 -21.498 1.00 63.66 174 LYS A N 1
ATOM 1405 C CA . LYS A 1 174 ? 32.161 21.654 -20.819 1.00 63.66 174 LYS A CA 1
ATOM 1406 C C . LYS A 1 174 ? 32.690 21.403 -19.407 1.00 63.66 174 LYS A C 1
ATOM 1408 O O . LYS A 1 174 ? 31.888 21.256 -18.492 1.00 63.66 174 LYS A O 1
ATOM 1413 N N . PHE A 1 175 ? 34.011 21.412 -19.215 1.00 74.94 175 PHE A N 1
ATOM 1414 C CA . PHE A 1 175 ? 34.612 21.293 -17.882 1.00 74.94 175 PHE A CA 1
ATOM 1415 C C . PHE A 1 175 ? 34.214 22.463 -16.973 1.00 74.94 175 PHE A C 1
ATOM 1417 O O . PHE A 1 175 ? 33.824 22.249 -15.825 1.00 74.94 175 PHE A O 1
ATOM 1424 N N . ASP A 1 176 ? 34.248 23.687 -17.500 1.00 76.38 176 ASP A N 1
ATOM 1425 C CA . ASP A 1 176 ? 33.858 24.889 -16.764 1.00 76.38 176 ASP A CA 1
ATOM 1426 C C . ASP A 1 176 ? 32.354 24.875 -16.433 1.00 76.38 176 ASP A C 1
ATOM 1428 O O . ASP A 1 176 ? 31.965 25.222 -15.317 1.00 76.38 176 ASP A O 1
ATOM 1432 N N . ALA A 1 177 ? 31.505 24.403 -17.356 1.00 76.69 177 ALA A N 1
ATOM 1433 C CA . ALA A 1 177 ? 30.067 24.247 -17.125 1.00 76.69 177 ALA A CA 1
ATOM 1434 C C . ALA A 1 177 ? 29.759 23.194 -16.047 1.00 76.69 177 ALA A C 1
ATOM 1436 O O . ALA A 1 177 ? 29.008 23.477 -15.113 1.00 76.69 177 ALA A O 1
ATOM 1437 N N . ILE A 1 178 ? 30.387 22.016 -16.128 1.00 74.56 178 ILE A N 1
ATOM 1438 C CA . ILE A 1 178 ? 30.245 20.953 -15.124 1.00 74.56 178 ILE A CA 1
ATOM 1439 C C . ILE A 1 178 ? 30.756 21.443 -13.767 1.00 74.56 178 ILE A C 1
ATOM 1441 O O . ILE A 1 178 ? 30.096 21.233 -12.755 1.00 74.56 178 ILE A O 1
ATOM 1445 N N . SER A 1 179 ? 31.891 22.144 -13.731 1.00 77.81 179 SER A N 1
ATOM 1446 C CA . SER A 1 179 ? 32.449 22.707 -12.496 1.00 77.81 179 SER A CA 1
ATOM 1447 C C . SER A 1 179 ? 31.520 23.749 -11.868 1.00 77.81 179 SER A C 1
ATOM 1449 O O . SER A 1 179 ? 31.316 23.732 -10.654 1.00 77.81 179 SER A O 1
ATOM 1451 N N . ALA A 1 180 ? 30.905 24.615 -12.678 1.00 83.75 180 ALA A N 1
ATOM 1452 C CA . ALA A 1 180 ? 29.927 25.593 -12.209 1.00 83.75 180 ALA A CA 1
ATOM 1453 C C . ALA A 1 180 ? 28.652 24.925 -11.664 1.00 83.75 180 ALA A C 1
ATOM 1455 O O . ALA A 1 180 ? 28.142 25.339 -10.621 1.00 83.75 180 ALA A O 1
ATOM 1456 N N . GLU A 1 181 ? 28.153 23.871 -12.316 1.00 81.00 181 GLU A N 1
ATOM 1457 C CA . GLU A 1 181 ? 27.036 23.075 -11.791 1.00 81.00 181 GLU A CA 1
ATOM 1458 C C . GLU A 1 181 ? 27.402 22.373 -10.482 1.00 81.00 181 GLU A C 1
ATOM 1460 O O . GLU A 1 181 ? 26.616 22.388 -9.538 1.00 81.00 181 GLU A O 1
ATOM 1465 N N . LEU A 1 182 ? 28.611 21.821 -10.375 1.00 82.62 182 LEU A N 1
ATOM 1466 C CA . LEU A 1 182 ? 29.090 21.153 -9.163 1.00 82.62 182 LEU A CA 1
ATOM 1467 C C . LEU A 1 182 ? 29.195 22.115 -7.974 1.00 82.62 182 LEU A C 1
ATOM 1469 O O . LEU A 1 182 ? 28.908 21.726 -6.840 1.00 82.62 182 LEU A O 1
ATOM 1473 N N . ILE A 1 183 ? 29.578 23.370 -8.221 1.00 88.81 183 ILE A N 1
ATOM 1474 C CA . ILE A 1 183 ? 29.577 24.429 -7.205 1.00 88.81 183 ILE A CA 1
ATOM 1475 C C . ILE A 1 183 ? 28.142 24.734 -6.762 1.00 88.81 183 ILE A C 1
ATOM 1477 O O . ILE A 1 183 ? 27.870 24.692 -5.563 1.00 88.81 183 ILE A O 1
ATOM 1481 N N . LYS A 1 184 ? 27.208 24.925 -7.704 1.00 86.69 184 LYS A N 1
ATOM 1482 C CA . LYS A 1 184 ? 25.786 25.153 -7.387 1.00 86.69 184 LYS A CA 1
ATOM 1483 C C . LYS A 1 184 ? 25.176 23.999 -6.592 1.00 86.69 184 LYS A C 1
ATOM 1485 O O . LYS A 1 184 ? 24.492 24.230 -5.601 1.00 86.69 184 LYS A O 1
ATOM 1490 N N . TYR A 1 185 ? 25.461 22.755 -6.975 1.00 84.25 185 TYR A N 1
ATOM 1491 C CA . TYR A 1 185 ? 25.002 21.580 -6.234 1.00 84.25 185 TYR A CA 1
ATOM 1492 C C . TYR A 1 185 ? 25.586 21.528 -4.822 1.00 84.25 185 TYR A C 1
ATOM 1494 O O . TYR A 1 185 ? 24.874 21.183 -3.883 1.00 84.25 185 TYR A O 1
ATOM 1502 N N . LYS A 1 186 ? 26.860 21.889 -4.635 1.00 88.38 186 LYS A N 1
ATOM 1503 C CA . LYS A 1 186 ? 27.466 21.958 -3.296 1.00 88.38 186 LYS A CA 1
ATOM 1504 C C . LYS A 1 186 ? 26.825 23.034 -2.422 1.00 88.38 186 LYS A C 1
ATOM 1506 O O . LYS A 1 186 ? 26.633 22.794 -1.231 1.00 88.38 186 LYS A O 1
ATOM 1511 N N . GLU A 1 187 ? 26.510 24.195 -2.985 1.00 93.00 187 GLU A N 1
ATOM 1512 C CA . GLU A 1 187 ? 25.807 25.270 -2.276 1.00 93.00 187 GLU A CA 1
ATOM 1513 C C . GLU A 1 187 ? 24.390 24.846 -1.884 1.00 93.00 187 GLU A C 1
ATOM 1515 O O . GLU A 1 187 ? 23.994 25.015 -0.732 1.00 93.00 187 GLU A O 1
ATOM 1520 N N . GLU A 1 188 ? 23.669 24.202 -2.799 1.00 89.94 188 GLU A N 1
ATOM 1521 C CA . GLU A 1 188 ? 22.324 23.691 -2.545 1.00 89.94 188 GLU A CA 1
ATOM 1522 C C . GLU A 1 188 ? 22.316 22.593 -1.474 1.00 89.94 188 GLU A C 1
ATOM 1524 O O . GLU A 1 188 ? 21.481 22.603 -0.573 1.00 89.94 188 GLU A O 1
ATOM 1529 N N . VAL A 1 189 ? 23.294 21.683 -1.502 1.00 89.12 189 VAL A N 1
ATOM 1530 C CA . VAL A 1 189 ? 23.452 20.661 -0.458 1.00 89.12 189 VAL A CA 1
ATOM 1531 C C . VAL A 1 189 ? 23.712 21.297 0.907 1.00 89.12 189 VAL A C 1
ATOM 1533 O O . VAL A 1 189 ? 23.124 20.850 1.889 1.00 89.12 189 VAL A O 1
ATOM 1536 N N . ARG A 1 190 ? 24.543 22.346 0.993 1.00 93.62 190 ARG A N 1
ATOM 1537 C CA . ARG A 1 190 ? 24.752 23.073 2.259 1.00 93.62 190 ARG A CA 1
ATOM 1538 C C . ARG A 1 190 ? 23.466 23.731 2.747 1.00 93.62 190 ARG A C 1
ATOM 1540 O O . ARG A 1 190 ? 23.114 23.566 3.909 1.00 93.62 190 ARG A O 1
ATOM 1547 N N . ARG A 1 191 ? 22.731 24.400 1.855 1.00 94.38 191 ARG A N 1
ATOM 1548 C CA . ARG A 1 191 ? 21.441 25.025 2.178 1.00 94.38 191 ARG A CA 1
ATOM 1549 C C . ARG A 1 191 ? 20.452 24.009 2.750 1.00 94.38 191 ARG A C 1
ATOM 1551 O O . ARG A 1 191 ? 19.852 24.253 3.791 1.00 94.38 191 ARG A O 1
ATOM 1558 N N . LEU A 1 192 ? 20.332 22.850 2.102 1.00 89.25 192 LEU A N 1
ATOM 1559 C CA . LEU A 1 192 ? 19.466 21.766 2.563 1.00 89.25 192 LEU A CA 1
ATOM 1560 C C . LEU A 1 192 ? 19.938 21.170 3.896 1.00 89.25 192 LEU A C 1
ATOM 1562 O O . LEU A 1 192 ? 19.108 20.787 4.712 1.00 89.25 192 LEU A O 1
ATOM 1566 N N . GLN A 1 193 ? 21.249 21.090 4.144 1.00 90.00 193 GLN A N 1
ATOM 1567 C CA . GLN A 1 193 ? 21.784 20.648 5.438 1.00 90.00 193 GLN A CA 1
ATOM 1568 C C . GLN A 1 193 ? 21.418 21.617 6.568 1.00 90.00 193 GLN A C 1
ATOM 1570 O O . GLN A 1 193 ? 21.009 21.163 7.639 1.00 90.00 193 GLN A O 1
ATOM 1575 N N . ASP A 1 194 ? 21.508 22.924 6.323 1.00 93.94 194 ASP A N 1
ATOM 1576 C CA . ASP A 1 194 ? 21.125 23.952 7.293 1.00 93.94 194 ASP A CA 1
ATOM 1577 C C . ASP A 1 194 ? 19.611 23.934 7.569 1.00 93.94 194 ASP A C 1
ATOM 1579 O O . ASP A 1 194 ? 19.189 23.988 8.726 1.00 93.94 194 ASP A O 1
ATOM 1583 N N . GLU A 1 195 ? 18.785 23.769 6.530 1.00 93.25 195 GLU A N 1
ATOM 1584 C CA . GLU A 1 195 ? 17.329 23.624 6.671 1.00 93.25 195 GLU A CA 1
ATOM 1585 C C . GLU A 1 195 ? 16.957 22.373 7.482 1.00 93.25 195 GLU A C 1
ATOM 1587 O O . GLU A 1 195 ? 16.120 22.427 8.384 1.00 93.25 195 GLU A O 1
ATOM 1592 N N . ASN A 1 196 ? 17.625 21.248 7.219 1.00 89.38 196 ASN A N 1
ATOM 1593 C CA . ASN A 1 196 ? 17.386 19.999 7.938 1.00 89.38 196 ASN A CA 1
ATOM 1594 C C . ASN A 1 196 ? 17.786 20.113 9.417 1.00 89.38 196 ASN A C 1
ATOM 1596 O O . ASN A 1 196 ? 17.078 19.631 10.302 1.00 89.38 196 ASN A O 1
ATOM 1600 N N . LYS A 1 197 ? 18.887 20.817 9.706 1.00 94.50 197 LYS A N 1
ATOM 1601 C CA . LYS A 1 197 ? 19.297 21.120 11.080 1.00 94.50 197 LYS A CA 1
ATOM 1602 C C . LYS A 1 197 ? 18.239 21.955 11.810 1.00 94.50 197 LYS A C 1
ATOM 1604 O O . LYS A 1 197 ? 17.862 21.597 12.925 1.00 94.50 197 LYS A O 1
ATOM 1609 N N . LEU A 1 198 ? 17.714 23.001 11.171 1.00 94.50 198 LEU A N 1
ATOM 1610 C CA . LEU A 1 198 ? 16.655 23.835 11.745 1.00 94.50 198 LEU A CA 1
ATOM 1611 C C . LEU A 1 198 ? 15.375 23.029 12.021 1.00 94.50 198 LEU A C 1
ATOM 1613 O O . LEU A 1 198 ? 14.774 23.160 13.086 1.00 94.50 198 LEU A O 1
ATOM 1617 N N . LEU A 1 199 ? 14.971 22.157 11.092 1.00 92.06 199 LEU A N 1
ATOM 1618 C CA . LEU A 1 199 ? 13.816 21.272 11.277 1.00 92.06 199 LEU A CA 1
ATOM 1619 C C . LEU A 1 199 ? 14.018 20.295 12.442 1.00 92.06 199 LEU A C 1
ATOM 1621 O O . LEU A 1 199 ? 13.083 20.038 13.203 1.00 92.06 199 LEU A O 1
ATOM 1625 N N . HIS A 1 200 ? 15.232 19.772 12.621 1.00 90.56 200 HIS A N 1
ATOM 1626 C CA . HIS A 1 200 ? 15.562 18.922 13.762 1.00 90.56 200 HIS A CA 1
ATOM 1627 C C . HIS A 1 200 ? 15.468 19.666 15.100 1.00 90.56 200 HIS A C 1
ATOM 1629 O O . HIS A 1 200 ? 14.935 19.106 16.061 1.00 90.56 200 HIS A O 1
ATOM 1635 N N . GLU A 1 201 ? 15.928 20.916 15.159 1.00 94.06 201 GLU A N 1
ATOM 1636 C CA . GLU A 1 201 ? 15.796 21.774 16.344 1.00 94.06 201 GLU A CA 1
ATOM 1637 C C . GLU A 1 201 ? 14.317 22.066 16.656 1.00 94.06 201 GLU A C 1
ATOM 1639 O O . GLU A 1 201 ? 13.867 21.859 17.784 1.00 94.06 201 GLU A O 1
ATOM 1644 N N . GLN A 1 202 ? 13.513 22.419 15.646 1.00 92.94 202 GLN A N 1
ATOM 1645 C CA . GLN A 1 202 ? 12.068 22.631 15.807 1.00 92.94 202 GLN A CA 1
ATOM 1646 C C . GLN A 1 202 ? 11.333 21.369 16.282 1.00 92.94 202 GLN A C 1
ATOM 1648 O O . GLN A 1 202 ? 10.431 21.445 17.121 1.00 92.94 202 GLN A O 1
ATOM 1653 N N . LEU A 1 203 ? 11.715 20.194 15.772 1.00 92.44 203 LEU A N 1
ATOM 1654 C CA . LEU A 1 203 ? 11.142 18.919 16.198 1.00 92.44 203 LEU A CA 1
ATOM 1655 C C . LEU A 1 203 ? 11.492 18.599 17.658 1.00 92.44 203 LEU A C 1
ATOM 1657 O O . LEU A 1 203 ? 10.646 18.073 18.386 1.00 92.44 203 LEU A O 1
ATOM 1661 N N . ALA A 1 204 ? 12.717 18.905 18.093 1.00 92.44 204 ALA A N 1
ATOM 1662 C CA . ALA A 1 204 ? 13.132 18.735 19.484 1.00 92.44 204 ALA A CA 1
ATOM 1663 C C . ALA A 1 204 ? 12.310 19.634 20.425 1.00 92.44 204 ALA A C 1
ATOM 1665 O O . ALA A 1 204 ? 11.794 19.152 21.437 1.00 92.44 204 ALA A O 1
ATOM 1666 N N . ASP A 1 205 ? 12.092 20.894 20.043 1.00 93.75 205 ASP A N 1
ATOM 1667 C CA . ASP A 1 205 ? 11.240 21.833 20.778 1.00 93.75 205 ASP A CA 1
ATOM 1668 C C . ASP A 1 205 ? 9.787 21.350 20.870 1.00 93.75 205 ASP A C 1
ATOM 1670 O O . ASP A 1 205 ? 9.175 21.393 21.943 1.00 93.75 205 ASP A O 1
ATOM 1674 N N . GLN A 1 206 ? 9.220 20.844 19.770 1.00 91.06 206 GLN A N 1
ATOM 1675 C CA . GLN A 1 206 ? 7.863 20.295 19.789 1.00 91.06 206 GLN A CA 1
ATOM 1676 C C . GLN A 1 206 ? 7.743 19.049 20.668 1.00 91.06 206 GLN A C 1
ATOM 1678 O O . GLN A 1 206 ? 6.755 18.919 21.391 1.00 91.06 206 GLN A O 1
ATOM 1683 N N . LYS A 1 207 ? 8.743 18.159 20.659 1.00 92.12 207 LYS A N 1
ATOM 1684 C CA . LYS A 1 207 ? 8.778 17.000 21.564 1.00 92.12 207 LYS A CA 1
ATOM 1685 C C . LYS A 1 207 ? 8.800 17.434 23.027 1.00 92.12 207 LYS A C 1
ATOM 1687 O O . LYS A 1 207 ? 7.980 16.955 23.801 1.00 92.12 207 LYS A O 1
ATOM 1692 N N . SER A 1 208 ? 9.648 18.401 23.375 1.00 94.31 208 SER A N 1
ATOM 1693 C CA . SER A 1 208 ? 9.708 18.963 24.730 1.00 94.31 208 SER A CA 1
ATOM 1694 C C . SER A 1 208 ? 8.359 19.547 25.174 1.00 94.31 208 SER A C 1
ATOM 1696 O O . SER A 1 208 ? 7.870 19.252 26.265 1.00 94.31 208 SER A O 1
ATOM 1698 N N . ARG A 1 209 ? 7.683 20.308 24.299 1.00 93.88 209 ARG A N 1
ATOM 1699 C CA . ARG A 1 209 ? 6.333 20.833 24.578 1.00 93.88 209 ARG A CA 1
ATOM 1700 C C . ARG A 1 209 ? 5.298 19.724 24.761 1.00 93.88 209 ARG A C 1
ATOM 1702 O O . ARG A 1 209 ? 4.456 19.828 25.650 1.00 93.88 209 ARG A O 1
ATOM 1709 N N . ASN A 1 210 ? 5.354 18.676 23.942 1.00 93.62 210 ASN A N 1
ATOM 1710 C CA . ASN A 1 210 ? 4.434 17.546 24.040 1.00 93.62 210 ASN A CA 1
ATOM 1711 C C . ASN A 1 210 ? 4.633 16.761 25.348 1.00 93.62 210 ASN A C 1
ATOM 1713 O O . ASN A 1 210 ? 3.659 16.388 26.001 1.00 93.62 210 ASN A O 1
ATOM 1717 N N . ASP A 1 211 ? 5.880 16.591 25.788 1.00 92.44 211 ASP A N 1
ATOM 1718 C CA . ASP A 1 211 ? 6.192 15.967 27.075 1.00 92.44 211 ASP A CA 1
ATOM 1719 C C . ASP A 1 211 ? 5.631 16.781 28.249 1.00 92.44 211 ASP A C 1
ATOM 1721 O O . ASP A 1 211 ? 5.057 16.211 29.180 1.00 92.44 211 ASP A O 1
ATOM 1725 N N . ILE A 1 212 ? 5.747 18.114 28.201 1.00 95.56 212 ILE A N 1
ATOM 1726 C CA . ILE A 1 212 ? 5.158 19.007 29.211 1.00 95.56 212 ILE A CA 1
ATOM 1727 C C . ILE A 1 212 ? 3.633 18.855 29.227 1.00 95.56 212 ILE A C 1
ATOM 1729 O O . ILE A 1 212 ? 3.061 18.597 30.285 1.00 95.56 212 ILE A O 1
ATOM 1733 N N . LEU A 1 213 ? 2.982 18.948 28.063 1.00 93.62 213 LEU A N 1
ATOM 1734 C CA . LEU A 1 213 ? 1.527 18.808 27.948 1.00 93.62 213 LEU A CA 1
ATOM 1735 C C . LEU A 1 213 ? 1.036 17.442 28.437 1.00 93.62 213 LEU A C 1
ATOM 1737 O O . LEU A 1 213 ? 0.022 17.371 29.126 1.00 93.62 213 LEU A O 1
ATOM 1741 N N . SER A 1 214 ? 1.772 16.372 28.139 1.00 91.81 214 SER A N 1
ATOM 1742 C CA . SER A 1 214 ? 1.444 15.017 28.590 1.00 91.81 214 SER A CA 1
ATOM 1743 C C . SER A 1 214 ? 1.519 14.890 30.113 1.00 91.81 214 SER A C 1
ATOM 1745 O O . SER A 1 214 ? 0.632 14.302 30.731 1.00 91.81 214 SER A O 1
ATOM 1747 N N . ARG A 1 215 ? 2.537 15.489 30.749 1.00 94.50 215 ARG A N 1
ATOM 1748 C CA . ARG A 1 215 ? 2.631 15.530 32.218 1.00 94.50 215 ARG A CA 1
ATOM 1749 C C . ARG A 1 215 ? 1.487 16.330 32.834 1.00 94.50 215 ARG A C 1
ATOM 1751 O O . ARG A 1 215 ? 0.879 15.857 33.790 1.00 94.50 215 ARG A O 1
ATOM 1758 N N . THR A 1 216 ? 1.166 17.497 32.276 1.00 94.50 216 THR A N 1
ATOM 1759 C CA . THR A 1 216 ? 0.048 18.325 32.750 1.00 94.50 216 THR A CA 1
ATOM 1760 C C . THR A 1 216 ? -1.288 17.601 32.600 1.00 94.50 216 THR A C 1
ATOM 1762 O O . THR A 1 216 ? -2.097 17.620 33.522 1.00 94.50 216 THR A O 1
ATOM 1765 N N . LEU A 1 217 ? -1.516 16.909 31.481 1.00 93.62 217 LEU A N 1
ATOM 1766 C CA . LEU A 1 217 ? -2.734 16.127 31.271 1.00 93.62 217 LEU A CA 1
ATOM 1767 C C . LEU A 1 217 ? -2.891 15.036 32.336 1.00 93.62 217 LEU A C 1
ATOM 1769 O O . LEU A 1 217 ? -3.975 14.889 32.896 1.00 93.62 217 LEU A O 1
ATOM 1773 N N . ASN A 1 218 ? -1.813 14.313 32.647 1.00 93.12 218 ASN A N 1
ATOM 1774 C CA . ASN A 1 218 ? -1.831 13.278 33.679 1.00 93.12 218 ASN A CA 1
ATOM 1775 C C . ASN A 1 218 ? -2.131 13.861 35.069 1.00 93.12 218 ASN A C 1
ATOM 1777 O O . ASN A 1 218 ? -2.945 13.296 35.794 1.00 93.12 218 ASN A O 1
ATOM 1781 N N . GLN A 1 219 ? -1.541 15.011 35.415 1.00 94.94 219 GLN A N 1
ATOM 1782 C CA . GLN A 1 219 ? -1.832 15.705 36.676 1.00 94.94 219 GLN A CA 1
ATOM 1783 C C . GLN A 1 219 ? -3.311 16.097 36.779 1.00 94.94 219 GLN A C 1
ATOM 1785 O O . GLN A 1 219 ? -3.960 15.795 37.776 1.00 94.94 219 GLN A O 1
ATOM 1790 N N . VAL A 1 220 ? -3.877 16.687 35.723 1.00 94.75 220 VAL A N 1
ATOM 1791 C CA . VAL A 1 220 ? -5.298 17.076 35.695 1.00 94.75 220 VAL A CA 1
ATOM 1792 C C . VAL A 1 220 ? -6.218 15.853 35.795 1.00 94.75 220 VAL A C 1
ATOM 1794 O O . VAL A 1 220 ? -7.258 15.905 36.451 1.00 94.75 220 VAL A O 1
ATOM 1797 N N . GLN A 1 221 ? -5.855 14.732 35.167 1.00 93.56 221 GLN A N 1
ATOM 1798 C CA . GLN A 1 221 ? -6.614 13.483 35.282 1.00 93.56 221 GLN A CA 1
ATOM 1799 C C . GLN A 1 221 ? -6.581 12.915 36.706 1.00 93.56 221 GLN A C 1
ATOM 1801 O O . GLN A 1 221 ? -7.608 12.440 37.195 1.00 93.56 221 GLN A O 1
ATOM 1806 N N . GLU A 1 222 ? -5.436 12.987 37.382 1.00 94.69 222 GLU A N 1
ATOM 1807 C CA . GLU A 1 222 ? -5.294 12.554 38.771 1.00 94.69 222 GLU A CA 1
ATOM 1808 C C . GLU A 1 222 ? -6.081 13.457 39.733 1.00 94.69 222 GLU A C 1
ATOM 1810 O O . GLU A 1 222 ? -6.823 12.961 40.584 1.00 94.69 222 GLU A O 1
ATOM 1815 N N . GLU A 1 223 ? -6.008 14.779 39.555 1.00 94.56 223 GLU A N 1
ATOM 1816 C CA . GLU A 1 223 ? -6.817 15.747 40.306 1.00 94.56 223 GLU A CA 1
ATOM 1817 C C . GLU A 1 223 ? -8.315 15.491 40.127 1.00 94.56 223 GLU A C 1
ATOM 1819 O O . GLU A 1 223 ? -9.061 15.447 41.109 1.00 94.56 223 GLU A O 1
ATOM 1824 N N . LYS A 1 224 ? -8.756 15.246 38.887 1.00 94.00 224 LYS A N 1
ATOM 1825 C CA . LYS A 1 224 ? -10.143 14.881 38.588 1.00 94.00 224 LYS A CA 1
ATOM 1826 C C . LYS A 1 224 ? -10.557 13.613 39.336 1.00 94.00 224 LYS A C 1
ATOM 1828 O O . LYS A 1 224 ? -11.610 13.610 39.970 1.00 94.00 224 LYS A O 1
ATOM 1833 N N . LEU A 1 225 ? -9.740 12.559 39.298 1.00 93.12 225 LEU A N 1
ATOM 1834 C CA . LEU A 1 225 ? -10.029 11.298 39.989 1.00 93.12 225 LEU A CA 1
ATOM 1835 C C . LEU A 1 225 ? -10.149 11.504 41.509 1.00 93.12 225 LEU A C 1
ATOM 1837 O O . LEU A 1 225 ? -11.031 10.937 42.156 1.00 93.12 225 LEU A O 1
ATOM 1841 N N . ASN A 1 226 ? -9.269 12.323 42.086 1.00 93.75 226 ASN A N 1
ATOM 1842 C CA . ASN A 1 226 ? -9.291 12.643 43.511 1.00 93.75 226 ASN A CA 1
ATOM 1843 C C . ASN A 1 226 ? -10.545 13.438 43.897 1.00 93.75 226 ASN A C 1
ATOM 1845 O O . ASN A 1 226 ? -11.171 13.135 44.917 1.00 93.75 226 ASN A O 1
ATOM 1849 N N . LEU A 1 227 ? -10.959 14.399 43.067 1.00 91.44 227 LEU A N 1
ATOM 1850 C CA . LEU A 1 227 ? -12.208 15.136 43.259 1.00 91.44 227 LEU A CA 1
ATOM 1851 C C . LEU A 1 227 ? -13.431 14.222 43.144 1.00 91.44 227 LEU A C 1
ATOM 1853 O O . LEU A 1 227 ? -14.302 14.276 44.007 1.00 91.44 227 LEU A O 1
ATOM 1857 N N . GLU A 1 228 ? -13.491 13.343 42.141 1.00 89.69 228 GLU A N 1
ATOM 1858 C CA . GLU A 1 228 ? -14.590 12.379 41.980 1.00 89.69 228 GLU A CA 1
ATOM 1859 C C . GLU A 1 228 ? -14.725 11.456 43.199 1.00 89.69 228 GLU A C 1
ATOM 1861 O O . GLU A 1 228 ? -15.836 11.237 43.689 1.00 89.69 228 GLU A O 1
ATOM 1866 N N . LYS A 1 229 ? -13.601 10.972 43.748 1.00 90.50 229 LYS A N 1
ATOM 1867 C CA . LYS A 1 229 ? -13.594 10.192 44.996 1.00 90.50 229 LYS A CA 1
ATOM 1868 C C . LYS A 1 229 ? -14.137 11.000 46.171 1.00 90.50 229 LYS A C 1
ATOM 1870 O O . LYS A 1 229 ? -15.006 10.504 46.884 1.00 90.50 229 LYS A O 1
ATOM 1875 N N . LYS A 1 230 ? -13.662 12.238 46.344 1.00 88.62 230 LYS A N 1
ATOM 1876 C CA . LYS A 1 230 ? -14.095 13.132 47.426 1.00 88.62 230 LYS A CA 1
ATOM 1877 C C . LYS A 1 230 ? -15.598 13.430 47.354 1.00 88.62 230 LYS A C 1
ATOM 1879 O O . LYS A 1 230 ? -16.301 13.304 48.355 1.00 88.62 230 LYS A O 1
ATOM 1884 N N . TYR A 1 231 ? -16.115 13.740 46.167 1.00 82.75 231 TYR A N 1
ATOM 1885 C CA . TYR A 1 231 ? -17.552 13.937 45.962 1.00 82.75 231 TYR A CA 1
ATOM 1886 C C . TYR A 1 231 ? -18.358 12.660 46.229 1.00 82.75 231 TYR A C 1
ATOM 1888 O O . TYR A 1 231 ? -19.448 12.725 46.798 1.00 82.75 231 TYR A O 1
ATOM 1896 N N . GLY A 1 232 ? -17.831 11.490 45.854 1.00 82.25 232 GLY A N 1
ATOM 1897 C CA . GLY A 1 232 ? -18.451 10.199 46.158 1.00 82.25 232 GLY A CA 1
ATOM 1898 C C . GLY A 1 232 ? -18.582 9.939 47.663 1.00 82.25 232 GLY A C 1
ATOM 1899 O O . GLY A 1 232 ? -19.646 9.510 48.125 1.00 82.25 232 GLY A O 1
ATOM 1900 N N . THR A 1 233 ? -17.537 10.244 48.438 1.00 85.50 233 THR A N 1
ATOM 1901 C CA . THR A 1 233 ? -17.558 10.114 49.902 1.00 85.50 233 THR A CA 1
ATOM 1902 C C . THR A 1 233 ? -18.525 11.102 50.548 1.00 85.50 233 THR A C 1
ATOM 1904 O O . THR A 1 233 ? -19.400 10.674 51.298 1.00 85.50 233 THR A O 1
ATOM 1907 N N . GLU A 1 234 ? -18.465 12.388 50.181 1.00 81.44 234 GLU A N 1
ATOM 1908 C CA . GLU A 1 234 ? -19.357 13.424 50.726 1.00 81.44 234 GLU A CA 1
ATOM 1909 C C . GLU A 1 234 ? -20.831 13.095 50.445 1.00 81.44 234 GLU A C 1
ATOM 1911 O O . GLU A 1 234 ? -21.679 13.155 51.334 1.00 81.44 234 GLU A O 1
ATOM 1916 N N . ARG A 1 235 ? -21.154 12.651 49.223 1.00 80.81 235 ARG A N 1
ATOM 1917 C CA . ARG A 1 235 ? -22.517 12.230 48.863 1.00 80.81 235 ARG A CA 1
ATOM 1918 C C . ARG A 1 235 ? -23.021 11.080 49.735 1.00 80.81 235 ARG A C 1
ATOM 1920 O O . ARG A 1 235 ? -24.199 11.047 50.092 1.00 80.81 235 ARG A O 1
ATOM 1927 N N . THR A 1 236 ? -22.148 10.132 50.065 1.00 80.94 236 THR A N 1
ATOM 1928 C CA . THR A 1 236 ? -22.495 8.989 50.918 1.00 80.94 236 THR A CA 1
ATOM 1929 C C . THR A 1 236 ? -22.779 9.446 52.349 1.00 80.94 236 THR A C 1
ATOM 1931 O O . THR A 1 236 ? -23.796 9.053 52.921 1.00 80.94 236 THR A O 1
ATOM 1934 N N . GLU A 1 237 ? -21.949 10.335 52.899 1.00 79.94 237 GLU A N 1
ATOM 1935 C CA . GLU A 1 237 ? -22.154 10.930 54.227 1.00 79.94 237 GLU A CA 1
ATOM 1936 C C . GLU A 1 237 ? -23.469 11.715 54.312 1.00 79.94 237 GLU A C 1
ATOM 1938 O O . GLU A 1 237 ? -24.253 11.516 55.246 1.00 79.94 237 GLU A O 1
ATOM 1943 N N . TYR A 1 238 ? -23.768 12.546 53.307 1.00 74.38 238 TYR A N 1
ATOM 1944 C CA . TYR A 1 238 ? -25.031 13.283 53.248 1.00 74.38 238 TYR A CA 1
ATOM 1945 C C . TYR A 1 238 ? -26.244 12.353 53.185 1.00 74.38 238 TYR A C 1
ATOM 1947 O O . TYR A 1 238 ? -27.223 12.582 53.897 1.00 74.38 238 TYR A O 1
ATOM 1955 N N . ASN A 1 239 ? -26.184 11.273 52.401 1.00 73.25 239 ASN A N 1
ATOM 1956 C CA . ASN A 1 239 ? -27.267 10.291 52.336 1.00 73.25 239 ASN A CA 1
ATOM 1957 C C . ASN A 1 239 ? -27.510 9.607 53.690 1.00 73.25 239 ASN A C 1
ATOM 1959 O O . ASN A 1 239 ? -28.662 9.480 54.110 1.00 73.25 239 ASN A O 1
ATOM 1963 N N . ILE A 1 240 ? -26.444 9.214 54.397 1.00 80.00 240 ILE A N 1
ATOM 1964 C CA . ILE A 1 240 ? -26.548 8.648 55.751 1.00 80.00 240 ILE A CA 1
ATOM 1965 C C . ILE A 1 240 ? -27.202 9.664 56.692 1.00 80.00 240 ILE A C 1
ATOM 1967 O O . ILE A 1 240 ? -28.114 9.317 57.447 1.00 80.00 240 ILE A O 1
ATOM 1971 N N . ARG A 1 241 ? -26.787 10.935 56.627 1.00 76.12 241 ARG A N 1
ATOM 1972 C CA . ARG A 1 241 ? -27.349 11.990 57.475 1.00 76.12 241 ARG A CA 1
ATOM 1973 C C . ARG A 1 241 ? -28.829 12.241 57.190 1.00 76.12 241 ARG A C 1
ATOM 1975 O O . ARG A 1 241 ? -29.603 12.380 58.134 1.00 76.12 241 ARG A O 1
ATOM 1982 N N . ILE A 1 242 ? -29.236 12.250 55.921 1.00 75.25 242 ILE A N 1
ATOM 1983 C CA . ILE A 1 242 ? -30.644 12.371 55.517 1.00 75.25 242 ILE A CA 1
ATOM 1984 C C . ILE A 1 242 ? -31.462 11.203 56.077 1.00 75.25 242 ILE A C 1
ATOM 1986 O O . ILE A 1 242 ? -32.512 11.433 56.672 1.00 75.25 242 ILE A O 1
ATOM 1990 N N . GLN A 1 243 ? -30.978 9.962 55.960 1.00 74.25 243 GLN A N 1
ATOM 1991 C CA . GLN A 1 243 ? -31.676 8.798 56.519 1.00 74.25 243 GLN A CA 1
ATOM 1992 C C . GLN A 1 243 ? -31.824 8.876 58.044 1.00 74.25 243 GLN A C 1
ATOM 1994 O O . GLN A 1 243 ? -32.889 8.558 58.575 1.00 74.25 243 GLN A O 1
ATOM 1999 N N . GLN A 1 244 ? -30.790 9.337 58.755 1.00 74.12 244 GLN A N 1
ATOM 2000 C CA . GLN A 1 244 ? -30.868 9.570 60.201 1.00 74.12 244 GLN A CA 1
ATOM 2001 C C . GLN A 1 244 ? -31.931 10.619 60.548 1.00 74.12 244 GLN A C 1
ATOM 2003 O O . GLN A 1 244 ? -32.735 10.393 61.449 1.00 74.12 244 GLN A O 1
ATOM 2008 N N . LEU A 1 245 ? -31.958 11.742 59.824 1.00 70.94 245 LEU A N 1
ATOM 2009 C CA . LEU A 1 245 ? -32.940 12.807 60.040 1.00 70.94 245 LEU A CA 1
ATOM 2010 C C . LEU A 1 245 ? -34.370 12.332 59.758 1.00 70.94 245 LEU A C 1
ATOM 2012 O O . LEU A 1 245 ? -35.263 12.611 60.553 1.00 70.94 245 LEU A O 1
ATOM 2016 N N . LEU A 1 246 ? -34.582 11.561 58.688 1.00 70.06 246 LEU A N 1
ATOM 2017 C CA . LEU A 1 246 ? -35.883 10.961 58.377 1.00 70.06 246 LEU A CA 1
ATOM 2018 C C . LEU A 1 246 ? -36.357 10.011 59.484 1.00 70.06 246 LEU A C 1
ATOM 2020 O O . LEU A 1 246 ? -37.529 10.040 59.845 1.00 70.06 246 LEU A O 1
ATOM 2024 N N . LYS A 1 247 ? -35.450 9.216 60.066 1.00 73.62 247 LYS A N 1
ATOM 2025 C CA . LYS A 1 247 ? -35.767 8.310 61.182 1.00 73.62 247 LYS A CA 1
ATOM 2026 C C . LYS A 1 247 ? -36.155 9.060 62.462 1.00 73.62 247 LYS A C 1
ATOM 2028 O O . LYS A 1 247 ? -37.037 8.622 63.195 1.00 73.62 247 LYS A O 1
ATOM 2033 N N . VAL A 1 248 ? -35.498 10.186 62.745 1.00 71.44 248 VAL A N 1
ATOM 2034 C CA . VAL A 1 248 ? -35.871 11.055 63.874 1.00 71.44 248 VAL A CA 1
ATOM 2035 C C . VAL A 1 248 ? -37.243 11.685 63.628 1.00 71.44 248 VAL A C 1
ATOM 2037 O O . VAL A 1 248 ? -38.086 11.670 64.522 1.00 71.44 248 VAL A O 1
ATOM 2040 N N . ALA A 1 249 ? -37.495 12.177 62.412 1.00 65.00 249 ALA A N 1
ATOM 2041 C CA . ALA A 1 249 ? -38.779 12.766 62.045 1.00 65.00 249 ALA A CA 1
ATOM 2042 C C . ALA A 1 249 ? -39.940 11.760 62.152 1.00 65.00 249 ALA A C 1
ATOM 2044 O O . ALA A 1 249 ? -40.989 12.110 62.686 1.00 65.00 249 ALA A O 1
ATOM 2045 N N . SER A 1 250 ? -39.750 10.507 61.718 1.00 72.19 250 SER A N 1
ATOM 2046 C CA . SER A 1 250 ? -40.779 9.466 61.857 1.00 72.19 250 SER A CA 1
ATOM 2047 C C . SER A 1 250 ? -41.063 9.132 63.323 1.00 72.19 250 SER A C 1
ATOM 2049 O O . SER A 1 250 ? -42.219 9.072 63.717 1.00 72.19 250 SER A O 1
ATOM 2051 N N . SER A 1 251 ? -40.022 9.007 64.154 1.00 73.56 251 SER A N 1
ATOM 2052 C CA . SER A 1 251 ? -40.190 8.746 65.589 1.00 73.56 251 SER A CA 1
ATOM 2053 C C . SER A 1 251 ? -40.903 9.889 66.321 1.00 73.56 251 SER A C 1
ATOM 2055 O O . SER A 1 251 ? -41.642 9.627 67.264 1.00 73.56 251 SER A O 1
ATOM 2057 N N . SER A 1 252 ? -40.683 11.140 65.905 1.00 72.81 252 SER A N 1
ATOM 2058 C CA . SER A 1 252 ? -41.413 12.301 66.431 1.00 72.81 252 SER A CA 1
ATOM 2059 C C . SER A 1 252 ? -42.886 12.259 66.030 1.00 72.81 252 SER A C 1
ATOM 2061 O O . SER A 1 252 ? -43.749 12.496 66.866 1.00 72.81 252 SER A O 1
ATOM 2063 N N . ALA A 1 253 ? -43.184 11.917 64.772 1.00 68.56 253 ALA A N 1
ATOM 2064 C CA . ALA A 1 253 ? -44.559 11.787 64.295 1.00 68.56 253 ALA A CA 1
ATOM 2065 C C . ALA A 1 253 ? -45.321 10.663 65.021 1.00 68.56 253 ALA A C 1
ATOM 2067 O O . ALA A 1 253 ? -46.499 10.822 65.337 1.00 68.56 253 ALA A O 1
ATOM 2068 N N . ASP A 1 254 ? -44.649 9.551 65.329 1.00 74.06 254 ASP A N 1
ATOM 2069 C CA . ASP A 1 254 ? -45.226 8.458 66.118 1.00 74.06 254 ASP A CA 1
ATOM 2070 C C . ASP A 1 254 ? -45.553 8.907 67.553 1.00 74.06 254 ASP A C 1
ATOM 2072 O O . ASP A 1 254 ? -46.637 8.614 68.058 1.00 74.06 254 ASP A O 1
ATOM 2076 N N . GLN A 1 255 ? -44.667 9.688 68.182 1.00 74.50 255 GLN A N 1
ATOM 2077 C CA . GLN A 1 255 ? -44.908 10.272 69.508 1.00 74.50 255 GLN A CA 1
ATOM 2078 C C . GLN A 1 255 ? -46.054 11.292 69.502 1.00 74.50 255 GLN A C 1
ATOM 2080 O O . GLN A 1 255 ? -46.887 11.289 70.409 1.00 74.50 255 GLN A O 1
ATOM 2085 N N . ASP A 1 256 ? -46.140 12.138 68.475 1.00 74.38 256 ASP A N 1
ATOM 2086 C CA . ASP A 1 256 ? -47.236 13.100 68.330 1.00 74.38 256 ASP A CA 1
ATOM 2087 C C . ASP A 1 256 ? -48.589 12.391 68.149 1.00 74.38 256 ASP A C 1
ATOM 2089 O O . ASP A 1 256 ? -49.593 12.794 68.747 1.00 74.38 256 ASP A O 1
ATOM 2093 N N . ASN A 1 257 ? -48.615 11.290 67.389 1.00 73.19 257 ASN A N 1
ATOM 2094 C CA . ASN A 1 257 ? -49.798 10.441 67.238 1.00 73.19 257 ASN A CA 1
ATOM 2095 C C . ASN A 1 257 ? -50.204 9.774 68.562 1.00 73.19 257 ASN A C 1
ATOM 2097 O O . ASN A 1 257 ? -51.392 9.728 68.888 1.00 73.19 257 ASN A O 1
ATOM 2101 N N . GLU A 1 258 ? -49.243 9.288 69.348 1.00 71.06 258 GLU A N 1
ATOM 2102 C CA . GLU A 1 258 ? -49.499 8.680 70.658 1.00 71.06 258 GLU A CA 1
ATOM 2103 C C . GLU A 1 258 ? -50.074 9.699 71.659 1.00 71.06 258 GLU A C 1
ATOM 2105 O O . GLU A 1 258 ? -51.068 9.424 72.338 1.00 71.06 258 GLU A O 1
ATOM 2110 N N . ILE A 1 259 ? -49.531 10.922 71.689 1.00 69.31 259 ILE A N 1
ATOM 2111 C CA . ILE A 1 259 ? -50.048 12.024 72.515 1.00 69.31 259 ILE A CA 1
ATOM 2112 C C . ILE A 1 259 ? -51.474 12.407 72.099 1.00 69.31 259 ILE A C 1
ATOM 2114 O O . ILE A 1 259 ? -52.322 12.659 72.960 1.00 69.31 259 ILE A O 1
ATOM 2118 N N . ALA A 1 260 ? -51.763 12.453 70.796 1.00 74.81 260 ALA A N 1
ATOM 2119 C CA . ALA A 1 260 ? -53.107 12.731 70.298 1.00 74.81 260 ALA A CA 1
ATOM 2120 C C . ALA A 1 260 ? -54.112 11.652 70.736 1.00 74.81 260 ALA A C 1
ATOM 2122 O O . ALA A 1 260 ? -55.210 11.984 71.188 1.00 74.81 260 ALA A O 1
ATOM 2123 N N . LEU A 1 261 ? -53.717 10.376 70.679 1.00 75.19 261 LEU A N 1
ATOM 2124 C CA . LEU A 1 261 ? -54.546 9.250 71.110 1.00 75.19 261 LEU A CA 1
ATOM 2125 C C . LEU A 1 261 ? -54.854 9.312 72.613 1.00 75.19 261 LEU A C 1
ATOM 2127 O O . LEU A 1 261 ? -56.004 9.150 73.022 1.00 75.19 261 LEU A O 1
ATOM 2131 N N . LEU A 1 262 ? -53.840 9.601 73.435 1.00 71.62 262 LEU A N 1
ATOM 2132 C CA . LEU A 1 262 ? -53.994 9.754 74.883 1.00 71.62 262 LEU A CA 1
ATOM 2133 C C . LEU A 1 262 ? -54.916 10.927 75.239 1.00 71.62 262 LEU A C 1
ATOM 2135 O O . LEU A 1 262 ? -55.748 10.804 76.135 1.00 71.62 262 LEU A O 1
ATOM 2139 N N . ARG A 1 263 ? -54.827 12.053 74.519 1.00 76.88 263 ARG A N 1
ATOM 2140 C CA . ARG A 1 263 ? -55.736 13.198 74.717 1.00 76.88 263 ARG A CA 1
ATOM 2141 C C . ARG A 1 263 ? -57.188 12.845 74.411 1.00 76.88 263 ARG A C 1
ATOM 2143 O O . ARG A 1 263 ? -58.078 13.255 75.152 1.00 76.88 263 ARG A O 1
ATOM 2150 N N . GLU A 1 264 ? -57.429 12.069 73.360 1.00 78.75 264 GLU A N 1
ATOM 2151 C CA . GLU A 1 264 ? -58.782 11.633 73.009 1.00 78.75 264 GLU A CA 1
ATOM 2152 C C . GLU A 1 264 ? -59.341 10.623 74.024 1.00 78.75 264 GLU A C 1
ATOM 2154 O O . GLU A 1 264 ? -60.511 10.696 74.409 1.00 78.75 264 GLU A O 1
ATOM 2159 N N . GLN A 1 265 ? -58.492 9.730 74.544 1.00 76.69 265 GLN A N 1
ATOM 2160 C CA . GLN A 1 265 ? -58.860 8.833 75.642 1.00 76.69 265 GLN A CA 1
ATOM 2161 C C . GLN A 1 265 ? -59.224 9.607 76.914 1.00 76.69 265 GLN A C 1
ATOM 2163 O O . GLN A 1 265 ? -60.245 9.308 77.534 1.00 76.69 265 GLN A O 1
ATOM 2168 N N . VAL A 1 266 ? -58.440 10.628 77.276 1.00 76.06 266 VAL A N 1
ATOM 2169 C CA . VAL A 1 266 ? -58.746 11.516 78.409 1.00 76.06 266 VAL A CA 1
ATOM 2170 C C . VAL A 1 266 ? -60.092 12.211 78.203 1.00 76.06 266 VAL A C 1
ATOM 2172 O O . VAL A 1 266 ? -60.948 12.118 79.078 1.00 76.06 266 VAL A O 1
ATOM 2175 N N . ARG A 1 267 ? -60.342 12.804 77.029 1.00 77.56 267 ARG A N 1
ATOM 2176 C CA . ARG A 1 267 ? -61.619 13.473 76.726 1.00 77.56 267 ARG A CA 1
ATOM 2177 C C . ARG A 1 267 ? -62.817 12.518 76.805 1.00 77.56 267 ARG A C 1
ATOM 2179 O O . ARG A 1 267 ? -63.882 12.874 77.317 1.00 77.56 267 ARG A O 1
ATOM 2186 N N . THR A 1 268 ? -62.654 11.287 76.325 1.00 79.19 268 THR A N 1
ATOM 2187 C CA . THR A 1 268 ? -63.698 10.253 76.403 1.00 79.19 268 THR A CA 1
ATOM 2188 C C . THR A 1 268 ? -63.999 9.889 77.860 1.00 79.19 268 THR A C 1
ATOM 2190 O O . THR A 1 268 ? -65.162 9.792 78.250 1.00 79.19 268 THR A O 1
ATOM 2193 N N . LEU A 1 269 ? -62.960 9.732 78.687 1.00 73.75 269 LEU A N 1
ATOM 2194 C CA . LEU A 1 269 ? -63.099 9.451 80.117 1.00 73.75 269 LEU A CA 1
ATOM 2195 C C . LEU A 1 269 ? -63.751 10.613 80.876 1.00 73.75 269 LEU A C 1
ATOM 2197 O O . LEU A 1 269 ? -64.629 10.362 81.697 1.00 73.75 269 LEU A O 1
ATOM 2201 N N . GLU A 1 270 ? -63.388 11.860 80.573 1.00 74.88 270 GLU A N 1
ATOM 2202 C CA . GLU A 1 270 ? -64.034 13.060 81.125 1.00 74.88 270 GLU A CA 1
ATOM 2203 C C . GLU A 1 270 ? -65.536 13.076 80.807 1.00 74.88 270 GLU A C 1
ATOM 2205 O O . GLU A 1 270 ? -66.359 13.232 81.705 1.00 74.88 270 GLU A O 1
ATOM 2210 N N . THR A 1 271 ? -65.907 12.771 79.561 1.00 73.88 271 THR A N 1
ATOM 2211 C CA . THR A 1 271 ? -67.313 12.689 79.130 1.00 73.88 271 THR A CA 1
ATOM 2212 C C . THR A 1 271 ? -68.082 11.583 79.870 1.00 73.88 271 THR A C 1
ATOM 2214 O O . THR A 1 271 ? -69.241 11.756 80.245 1.00 73.88 271 THR A O 1
ATOM 2217 N N . ILE A 1 272 ? -67.452 10.429 80.115 1.00 74.31 272 ILE A N 1
ATOM 2218 C CA . ILE A 1 272 ? -68.049 9.329 80.894 1.00 74.31 272 ILE A CA 1
ATOM 2219 C C . ILE A 1 272 ? -68.222 9.723 82.367 1.00 74.31 272 ILE A C 1
ATOM 2221 O O . ILE A 1 272 ? -69.226 9.360 82.981 1.00 74.31 272 ILE A O 1
ATOM 2225 N N . ILE A 1 273 ? -67.251 10.434 82.942 1.00 69.75 273 ILE A N 1
ATOM 2226 C CA . ILE A 1 273 ? -67.304 10.918 84.325 1.00 69.75 273 ILE A CA 1
ATOM 2227 C C . ILE A 1 273 ? -68.428 11.943 84.487 1.00 69.75 273 ILE A C 1
ATOM 2229 O O . ILE A 1 273 ? -69.200 11.842 85.441 1.00 69.75 273 ILE A O 1
ATOM 2233 N N . ASP A 1 274 ? -68.567 12.875 83.548 1.00 65.56 274 ASP A N 1
ATOM 2234 C CA . ASP A 1 274 ? -69.624 13.887 83.583 1.00 65.56 274 ASP A CA 1
ATOM 2235 C C . ASP A 1 274 ? -71.017 13.272 83.388 1.00 65.56 274 ASP A C 1
ATOM 2237 O O . ASP A 1 274 ? -71.951 13.627 84.104 1.00 65.56 274 ASP A O 1
ATOM 2241 N N . ASN A 1 275 ? -71.148 12.248 82.539 1.00 64.19 275 ASN A N 1
ATOM 2242 C CA . ASN A 1 275 ? -72.398 11.492 82.385 1.00 64.19 275 ASN A CA 1
ATOM 2243 C C . ASN A 1 275 ? -72.760 10.614 83.601 1.00 64.19 275 ASN A C 1
ATOM 2245 O O . ASN A 1 275 ? -73.901 10.176 83.713 1.00 64.19 275 ASN A O 1
ATOM 2249 N N . LYS A 1 276 ? -71.816 10.341 84.513 1.00 53.72 276 LYS A N 1
ATOM 2250 C CA . LYS A 1 276 ? -72.050 9.596 85.768 1.00 53.72 276 LYS A CA 1
ATOM 2251 C C . LYS A 1 276 ? -72.345 10.492 86.977 1.00 53.72 276 LYS A C 1
ATOM 2253 O O . LYS A 1 276 ? -72.572 9.968 88.064 1.00 53.72 276 LYS A O 1
ATOM 2258 N N . LYS A 1 277 ? -72.318 11.818 86.812 1.00 51.75 277 LYS A N 1
ATOM 2259 C CA . LYS A 1 277 ? -72.673 12.802 87.851 1.00 51.75 277 LYS A CA 1
ATOM 2260 C C . LYS A 1 277 ? -74.144 13.252 87.799 1.00 51.75 277 LYS A C 1
ATOM 2262 O O . LYS A 1 277 ? -74.492 14.212 88.483 1.00 51.75 277 LYS A O 1
ATOM 2267 N N . VAL A 1 278 ? -74.982 12.567 87.016 1.00 42.69 278 VAL A N 1
ATOM 2268 C CA . VAL A 1 278 ? -76.446 12.741 86.972 1.00 42.69 278 VAL A CA 1
ATOM 2269 C C . VAL A 1 278 ? -77.124 11.682 87.828 1.00 42.69 278 VAL A C 1
ATOM 2271 O O . VAL A 1 278 ? -76.742 10.498 87.692 1.00 42.69 278 VAL A O 1
#